Protein AF-0000000087662531 (afdb_homodimer)

Secondary structure (DSSP, 8-state):
--GGGSSS-------STTTTS--HHHHHHHHHHTSTTPPPPPHHHHHHHHHHHHHHHHHHHHHHHHHHTT--SHHHHHHHHHH-GGGGGGGGGS-----HHHHHHHHHHHH--/--GGGSSS-------STTSS---HHHHHHHHHHTSTTPPPPPHHHHHHHHHHHHHHHHHHHHHHHHHHTT--SHHHHHHHHHH-GGGGGGGGGS-----HHHHHHHHHHHH--

Sequence (226 aa):
MDPKERELHLDDHYGDDSGQTALPFSRVKTIIATVPDALPPSSEALFCVAKGAELFIEYLVKNVAKKYGERVDYDEVAEYVQENDELEYLHDFFPRRLTYEVALNYVKSKDEEMDPKERELHLDDHYGDDSGQTALPFSRVKTIIATVPDALPPSSEALFCVAKGAELFIEYLVKNVAKKYGERVDYDEVAEYVQENDELEYLHDFFPRRLTYEVALNYVKSKDEE

Foldseek 3Di:
DDPVVPPDCCVCVVPCCVVVCPDLQVVLQVVQVVPPPRDRDDPVVSVVVSVVVVVVVVVLQVVLCVVVPPDDD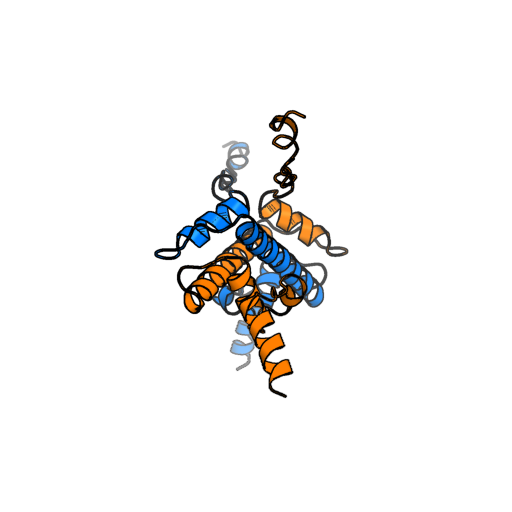LQSSLVVLCVDPVNVVCVVVRDHDCDPVNVVVVVVVVVVD/DDPVVVPPPVVCVVPCCVVVPPDLQVVLQVVQVVDPPRDRDDPVVSVVVSVVVVVVVVVLQVVLCVVPNPDDDLQSSLVVLCVDPVNVVCVVVRDHDCDPVNVVVVVVVVVVD

Solvent-accessible surface area (backbone atoms only — not comparable to full-atom values): 13011 Å² total; per-residue (Å²): 135,75,78,72,72,73,62,70,72,66,70,69,70,82,52,79,58,64,74,74,56,44,46,57,50,55,46,48,49,54,56,50,65,68,40,79,81,40,54,87,60,45,74,62,19,42,50,48,52,38,50,50,31,51,51,46,45,48,51,52,50,51,52,30,26,70,73,55,47,35,46,59,32,48,66,46,46,19,47,48,40,64,71,33,75,66,38,55,92,43,40,88,80,32,66,71,70,81,40,67,67,54,47,49,50,54,53,51,59,60,71,73,104,136,74,75,74,68,73,69,61,72,75,71,71,72,81,54,71,71,63,67,70,52,41,48,61,48,54,46,48,50,54,55,50,66,68,42,77,82,40,55,86,59,46,74,60,20,43,49,47,54,37,49,50,30,52,52,46,47,50,51,51,50,51,54,29,26,71,73,57,46,35,47,58,32,48,65,46,46,19,46,48,39,64,72,32,75,67,37,54,93,45,39,87,80,34,66,69,70,80,42,67,67,55,49,49,51,53,53,51,57,60,68,75,105

Organism: Ancylostoma caninum (NCBI:txid29170)

Nearest PDB structures (foldseek):
  3x1u-assembly1_C  TM=5.601E-01  e=1.588E-01  Mus musculus
  7nkx-assembly1_g  TM=5.745E-01  e=3.224E-01  Xenopus laevis
  7dbh-assembly1_C  TM=5.510E-01  e=4.873E-01  Mus musculus
  7ux9-assembly1_A  TM=5.380E-01  e=4.873E-01  Arabidopsis thaliana
  8evg-assembly1_C  TM=5.434E-01  e=1.682E+00  Homo sapiens

Radius of gyration: 23.07 Å; Cα contacts (8 Å, |Δi|>4): 198; chains: 2; bounding box: 48×90×73 Å

InterPro domains:
  IPR009072 Histone-fold [G3DSA:1.10.20.10] (4-96)
  IPR009072 Histone-fold [SSF47113] (36-96)

Structure (mmCIF, N/CA/C/O backbone):
data_AF-0000000087662531-model_v1
#
loop_
_entity.id
_entity.type
_entity.pdbx_description
1 polymer 'Uncharacterized protein'
#
loop_
_atom_site.group_PDB
_atom_site.id
_atom_site.type_symbol
_atom_site.label_atom_id
_atom_site.label_alt_id
_atom_site.label_comp_id
_atom_site.label_asym_id
_atom_site.label_entity_id
_atom_site.label_seq_id
_atom_site.pdbx_PDB_ins_code
_atom_site.Cartn_x
_atom_site.Cartn_y
_atom_site.Cartn_z
_atom_site.occupancy
_atom_site.B_iso_or_equiv
_atom_site.auth_seq_id
_atom_site.auth_comp_id
_atom_site.auth_asym_id
_atom_site.auth_atom_id
_atom_site.pdbx_PDB_model_num
ATOM 1 N N . MET A 1 1 ? 14.242 49.344 -6.051 1 26.86 1 MET A N 1
ATOM 2 C CA . MET A 1 1 ? 14.367 47.938 -6.387 1 26.86 1 MET A CA 1
ATOM 3 C C . MET A 1 1 ? 13.062 47.188 -6.094 1 26.86 1 MET A C 1
ATOM 5 O O . MET A 1 1 ? 12.602 47.156 -4.953 1 26.86 1 MET A O 1
ATOM 9 N N . ASP A 1 2 ? 12.016 47.031 -7.102 1 38.19 2 ASP A N 1
ATOM 10 C CA . ASP A 1 2 ? 10.57 46.844 -6.973 1 38.19 2 ASP A CA 1
ATOM 11 C C . ASP A 1 2 ? 10.25 45.438 -6.43 1 38.19 2 ASP A C 1
ATOM 13 O O . ASP A 1 2 ? 10.812 44.438 -6.879 1 38.19 2 ASP A O 1
ATOM 17 N N . PRO A 1 3 ? 9.742 45.344 -5.172 1 42.41 3 PRO A N 1
ATOM 18 C CA . PRO A 1 3 ? 9.469 44.125 -4.387 1 42.41 3 PRO A CA 1
ATOM 19 C C . PRO A 1 3 ? 8.672 43.094 -5.164 1 42.41 3 PRO A C 1
ATOM 21 O O . PRO A 1 3 ? 8.242 42.094 -4.594 1 42.41 3 PRO A O 1
ATOM 24 N N . LYS A 1 4 ? 8.055 43.469 -6.281 1 41.84 4 LYS A N 1
ATOM 25 C CA . LYS A 1 4 ? 7.219 42.625 -7.121 1 41.84 4 LYS A CA 1
ATOM 26 C C . LYS A 1 4 ? 7.988 41.375 -7.586 1 41.84 4 LYS A C 1
ATOM 28 O O . LYS A 1 4 ? 7.43 40.5 -8.25 1 41.84 4 LYS A O 1
ATOM 33 N N . GLU A 1 5 ? 9.281 41.406 -7.801 1 39.94 5 GLU A N 1
ATOM 34 C CA . GLU A 1 5 ? 10.102 40.344 -8.398 1 39.94 5 GLU A CA 1
ATOM 35 C C . GLU A 1 5 ? 10.109 39.094 -7.52 1 39.94 5 GLU A C 1
ATOM 37 O O . GLU A 1 5 ? 10.664 38.062 -7.902 1 39.94 5 GLU A O 1
ATOM 42 N N . ARG A 1 6 ? 10.008 39.312 -6.207 1 34.81 6 ARG A N 1
ATOM 43 C CA . ARG A 1 6 ? 10.172 38.156 -5.332 1 34.81 6 ARG A CA 1
ATOM 44 C C . ARG A 1 6 ? 9.047 37.156 -5.527 1 34.81 6 ARG A C 1
ATOM 46 O O . ARG A 1 6 ? 9 36.125 -4.844 1 34.81 6 ARG A O 1
ATOM 53 N N . GLU A 1 7 ? 7.918 37.719 -5.914 1 33.09 7 GLU A N 1
ATOM 54 C CA . GLU A 1 7 ? 6.727 36.875 -5.793 1 33.09 7 GLU A CA 1
ATOM 55 C C . GLU A 1 7 ? 6.887 35.562 -6.566 1 33.09 7 GLU A C 1
ATOM 57 O O . GLU A 1 7 ? 6.477 34.5 -6.094 1 33.09 7 GLU A O 1
ATOM 62 N N . LEU A 1 8 ? 6.887 35.719 -7.875 1 30.23 8 LEU A N 1
ATOM 63 C CA . LEU A 1 8 ? 6.258 34.781 -8.797 1 30.23 8 LEU A CA 1
ATOM 64 C C . LEU A 1 8 ? 7.059 33.5 -8.883 1 30.23 8 LEU A C 1
ATOM 66 O O . LEU A 1 8 ? 6.637 32.531 -9.547 1 30.23 8 LEU A O 1
ATOM 70 N N . HIS A 1 9 ? 8.445 33.531 -8.82 1 33.28 9 HIS A N 1
ATOM 71 C CA . HIS A 1 9 ? 9.07 32.312 -9.281 1 33.28 9 HIS A CA 1
ATOM 72 C C . HIS A 1 9 ? 8.828 31.172 -8.297 1 33.28 9 HIS A C 1
ATOM 74 O O . HIS A 1 9 ? 9.758 30.719 -7.625 1 33.28 9 HIS A O 1
ATOM 80 N N . LEU A 1 10 ? 8.031 31.422 -7.301 1 29.64 10 LEU A N 1
ATOM 81 C CA . LEU A 1 10 ? 7.742 30.172 -6.621 1 29.64 10 LEU A CA 1
ATOM 82 C C . LEU A 1 10 ? 7.5 29.047 -7.633 1 29.64 10 LEU A C 1
ATOM 84 O O . LEU A 1 10 ? 6.414 28.953 -8.211 1 29.64 10 LEU A O 1
ATOM 88 N N . ASP A 1 11 ? 8.281 29 -8.773 1 31.48 11 ASP A N 1
ATOM 89 C CA . ASP A 1 11 ? 8.414 27.828 -9.641 1 31.48 11 ASP A CA 1
ATOM 90 C C . ASP A 1 11 ? 8.297 26.531 -8.852 1 31.48 11 ASP A C 1
ATOM 92 O O . ASP A 1 11 ? 9.172 26.219 -8.039 1 31.48 11 ASP A O 1
ATOM 96 N N . ASP A 1 12 ? 7.09 26.234 -8.242 1 31.89 12 ASP A N 1
ATOM 97 C CA . ASP A 1 12 ? 6.41 25 -7.832 1 31.89 12 ASP A CA 1
ATOM 98 C C . ASP A 1 12 ? 6.914 23.797 -8.633 1 31.89 12 ASP A C 1
ATOM 100 O O . ASP A 1 12 ? 6.516 23.609 -9.781 1 31.89 12 ASP A O 1
ATOM 104 N N . HIS A 1 13 ? 8.148 23.562 -8.797 1 31.89 13 HIS A N 1
ATOM 105 C CA . HIS A 1 13 ? 8.883 22.344 -9.109 1 31.89 13 HIS A CA 1
ATOM 106 C C . HIS A 1 13 ? 8.18 21.109 -8.539 1 31.89 13 HIS A C 1
ATOM 108 O O . HIS A 1 13 ? 8.797 20.047 -8.398 1 31.89 13 HIS A O 1
ATOM 114 N N . TYR A 1 14 ? 7.074 21.219 -7.762 1 33.78 14 TYR A N 1
ATOM 115 C CA . TYR A 1 14 ? 6.234 20.031 -7.816 1 33.78 14 TYR A CA 1
ATOM 116 C C . TYR A 1 14 ? 6.031 19.562 -9.258 1 33.78 14 TYR A C 1
ATOM 118 O O . TYR A 1 14 ? 5.031 19.906 -9.891 1 33.78 14 TYR A O 1
ATOM 126 N N . GLY A 1 15 ? 6.941 19.984 -10.242 1 32.25 15 GLY A N 1
ATOM 127 C CA . GLY A 1 15 ? 7.023 19.562 -11.625 1 32.25 15 GLY A CA 1
ATOM 128 C C . GLY A 1 15 ? 6.211 18.328 -11.922 1 32.25 15 GLY A C 1
ATOM 129 O O . GLY A 1 15 ? 5.746 17.641 -11 1 32.25 15 GLY A O 1
ATOM 130 N N . ASP A 1 16 ? 5.906 18.016 -13.289 1 33.72 16 ASP A N 1
ATOM 131 C CA . ASP A 1 16 ? 5.168 17.031 -14.086 1 33.72 16 ASP A CA 1
ATOM 132 C C . ASP A 1 16 ? 5.492 15.609 -13.648 1 33.72 16 ASP A C 1
ATOM 134 O O . ASP A 1 16 ? 6.305 14.93 -14.281 1 33.72 16 ASP A O 1
ATOM 138 N N . ASP A 1 17 ? 6.066 15.359 -12.57 1 33.97 17 ASP A N 1
ATOM 139 C CA . ASP A 1 17 ? 6.078 13.992 -12.062 1 33.97 17 ASP A CA 1
ATOM 140 C C . ASP A 1 17 ? 4.746 13.297 -12.32 1 33.97 17 ASP A C 1
ATOM 142 O O . ASP A 1 17 ? 4.402 12.32 -11.648 1 33.97 17 ASP A O 1
ATOM 146 N N . SER A 1 18 ? 3.859 13.805 -12.797 1 36.78 18 SER A N 1
ATOM 147 C CA . SER A 1 18 ? 2.693 13.352 -13.539 1 36.78 18 SER A CA 1
ATOM 148 C C . SER A 1 18 ? 3.041 12.164 -14.438 1 36.78 18 SER A C 1
ATOM 150 O O . SER A 1 18 ? 2.17 11.359 -14.781 1 36.78 18 SER A O 1
ATOM 152 N N . GLY A 1 19 ? 4.02 12.188 -15.289 1 39.19 19 GLY A N 1
ATOM 153 C CA . GLY A 1 19 ? 4.457 11.07 -16.094 1 39.19 19 GLY A CA 1
ATOM 154 C C . GLY A 1 19 ? 4.77 9.828 -15.289 1 39.19 19 GLY A C 1
ATOM 155 O O . GLY A 1 19 ? 4.938 8.734 -15.844 1 39.19 19 GLY A O 1
ATOM 156 N N . GLN A 1 20 ? 5.574 9.938 -14.211 1 40.47 20 GLN A N 1
ATOM 157 C CA . GLN A 1 20 ? 5.996 8.844 -13.344 1 40.47 20 GLN A CA 1
ATOM 158 C C . GLN A 1 20 ? 4.793 8.086 -12.797 1 40.47 20 GLN A C 1
ATOM 160 O O . GLN A 1 20 ? 4.926 6.938 -12.359 1 40.47 20 GLN A O 1
ATOM 165 N N . THR A 1 21 ? 3.855 8.961 -12.203 1 45.44 21 THR A N 1
ATOM 166 C CA . THR A 1 21 ? 2.84 8.188 -11.492 1 45.44 21 THR A CA 1
ATOM 167 C C . THR A 1 21 ? 1.896 7.504 -12.469 1 45.44 21 THR A C 1
ATOM 169 O O . THR A 1 21 ? 0.817 8.023 -12.773 1 45.44 21 THR A O 1
ATOM 172 N N . ALA A 1 22 ? 2.346 7.098 -13.547 1 49.06 22 ALA A N 1
ATOM 173 C CA . ALA A 1 22 ? 1.463 6.301 -14.398 1 49.06 22 ALA A CA 1
ATOM 174 C C . ALA A 1 22 ? 0.523 5.441 -13.555 1 49.06 22 ALA A C 1
ATOM 176 O O . ALA A 1 22 ? 0.794 5.18 -12.383 1 49.06 22 ALA A O 1
ATOM 177 N N . LEU A 1 23 ? -0.658 5.109 -14.016 1 58.25 23 LEU A N 1
ATOM 178 C CA . LEU A 1 23 ? -1.77 4.477 -13.32 1 58.25 23 LEU A CA 1
ATOM 179 C C . LEU A 1 23 ? -1.284 3.299 -12.477 1 58.25 23 LEU A C 1
ATOM 181 O O . LEU A 1 23 ? -0.219 2.738 -12.742 1 58.25 23 LEU A O 1
ATOM 185 N N . PRO A 1 24 ? -2.057 2.98 -11.32 1 70.75 24 PRO A N 1
ATOM 186 C CA . PRO A 1 24 ? -1.689 1.836 -10.484 1 70.75 24 PRO A CA 1
ATOM 187 C C . PRO A 1 24 ? -1.379 0.583 -11.297 1 70.75 24 PRO A C 1
ATOM 189 O O . PRO A 1 24 ? -0.443 -0.152 -10.977 1 70.75 24 PRO A O 1
ATOM 192 N N . PHE A 1 25 ? -1.931 0.605 -12.508 1 82.12 25 PHE A N 1
ATOM 193 C CA . PHE A 1 25 ? -1.682 -0.638 -13.227 1 82.12 25 PHE A CA 1
ATOM 194 C C . PHE A 1 25 ? -0.323 -0.603 -13.914 1 82.12 25 PHE A C 1
ATOM 196 O O . PHE A 1 25 ? 0.432 -1.575 -13.859 1 82.12 25 PHE A O 1
ATOM 203 N N . SER A 1 26 ? -0.155 0.543 -14.492 1 83.88 26 SER A N 1
ATOM 204 C CA . SER A 1 26 ? 1.136 0.674 -15.164 1 83.88 26 SER A CA 1
ATOM 205 C C . SER A 1 26 ? 2.287 0.573 -14.164 1 83.88 26 SER A C 1
ATOM 207 O O . SER A 1 26 ? 3.307 -0.056 -14.453 1 83.88 26 SER A O 1
ATOM 209 N N . ARG A 1 27 ? 2.109 1.184 -13.016 1 85.62 27 ARG A N 1
ATOM 210 C CA . ARG A 1 27 ? 3.125 1.12 -11.977 1 85.62 27 ARG A CA 1
ATOM 211 C C . ARG A 1 27 ? 3.285 -0.304 -11.453 1 85.62 27 ARG A C 1
ATOM 213 O O . ARG A 1 27 ? 4.406 -0.771 -11.242 1 85.62 27 ARG A O 1
ATOM 220 N N . VAL A 1 28 ? 2.168 -0.929 -11.25 1 93.19 28 VAL A N 1
ATOM 221 C CA . VAL A 1 28 ? 2.201 -2.314 -10.789 1 93.19 28 VAL A CA 1
ATOM 222 C C . VAL A 1 28 ? 2.959 -3.174 -11.805 1 93.19 28 VAL A C 1
ATOM 224 O O . VAL A 1 28 ? 3.834 -3.957 -11.43 1 93.19 28 VAL A O 1
ATOM 227 N N . LYS A 1 29 ? 2.572 -2.943 -13.023 1 93.75 29 LYS A N 1
ATOM 228 C CA . LYS A 1 29 ? 3.223 -3.688 -14.094 1 93.75 29 LYS A CA 1
ATOM 229 C C . LYS A 1 29 ? 4.727 -3.434 -14.109 1 93.75 29 LYS A C 1
ATOM 231 O O . LYS A 1 29 ? 5.52 -4.371 -14.234 1 93.75 29 LYS A O 1
ATOM 236 N N . THR A 1 30 ? 5.125 -2.197 -14 1 93.69 30 THR A N 1
ATOM 237 C CA . THR A 1 30 ? 6.531 -1.803 -13.977 1 93.69 30 THR A CA 1
ATOM 238 C C . THR A 1 30 ? 7.258 -2.475 -12.812 1 93.69 30 THR A C 1
ATOM 240 O O . THR A 1 30 ? 8.367 -2.979 -12.984 1 93.69 30 THR A O 1
ATOM 243 N N . ILE A 1 31 ? 6.664 -2.514 -11.711 1 94.94 31 ILE A N 1
ATOM 244 C CA . ILE A 1 31 ? 7.281 -3.082 -10.516 1 94.94 31 ILE A CA 1
ATOM 245 C C . ILE A 1 31 ? 7.414 -4.594 -10.672 1 94.94 31 ILE A C 1
ATOM 247 O O . ILE A 1 31 ? 8.453 -5.168 -10.352 1 94.94 31 ILE A O 1
ATOM 251 N N . ILE A 1 32 ? 6.414 -5.246 -11.242 1 96.62 32 ILE A N 1
ATOM 252 C CA . ILE A 1 32 ? 6.465 -6.691 -11.453 1 96.62 32 ILE A CA 1
ATOM 253 C C . ILE A 1 32 ? 7.566 -7.031 -12.453 1 96.62 32 ILE A C 1
ATOM 255 O O . ILE A 1 32 ? 8.266 -8.031 -12.297 1 96.62 32 ILE A O 1
ATOM 259 N N . ALA A 1 33 ? 7.75 -6.156 -13.414 1 95.12 33 ALA A N 1
ATOM 260 C CA . ALA A 1 33 ? 8.727 -6.375 -14.484 1 95.12 33 ALA A CA 1
ATOM 261 C C . ALA A 1 33 ? 10.148 -6.336 -13.938 1 95.12 33 ALA A C 1
ATOM 263 O O . ALA A 1 33 ? 11.086 -6.77 -14.609 1 95.12 33 ALA A O 1
ATOM 264 N N . THR A 1 34 ? 10.312 -5.816 -12.766 1 95.38 34 THR A N 1
ATOM 265 C CA . THR A 1 34 ? 11.641 -5.754 -12.172 1 95.38 34 THR A CA 1
ATOM 266 C C . THR A 1 34 ? 12.039 -7.109 -11.594 1 95.38 34 THR A C 1
ATOM 268 O O . THR A 1 34 ? 13.211 -7.332 -11.266 1 95.3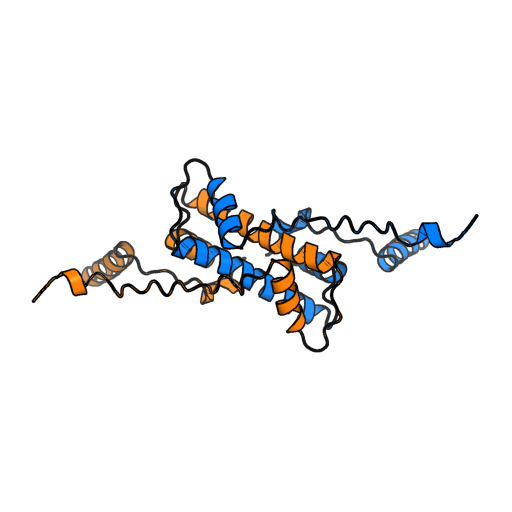8 34 THR A O 1
ATOM 271 N N . VAL A 1 35 ? 11.078 -8.062 -11.469 1 96.12 35 VAL A N 1
ATOM 272 C CA . VAL A 1 35 ? 11.359 -9.414 -11 1 96.12 35 VAL A CA 1
ATOM 273 C C . VAL A 1 35 ? 12.102 -10.195 -12.086 1 96.12 35 VAL A C 1
ATOM 275 O O . VAL A 1 35 ? 11.641 -10.273 -13.227 1 96.12 35 VAL A O 1
ATOM 278 N N . PRO A 1 36 ? 13.266 -10.695 -11.734 1 95 36 PRO A N 1
ATOM 279 C CA . PRO A 1 36 ? 13.984 -11.484 -12.734 1 95 36 PRO A CA 1
ATOM 280 C C . PRO A 1 36 ? 13.164 -12.648 -13.273 1 95 36 PRO A C 1
ATOM 282 O O . PRO A 1 36 ? 12.602 -13.422 -12.492 1 95 36 PRO A O 1
ATOM 285 N N . ASP A 1 37 ? 13.062 -12.773 -14.617 1 95.44 37 ASP A N 1
ATOM 286 C CA . ASP A 1 37 ? 12.43 -13.867 -15.344 1 95.44 37 ASP A CA 1
ATOM 287 C C . ASP A 1 37 ? 10.938 -13.938 -15.039 1 95.44 37 ASP A C 1
ATOM 289 O O . ASP A 1 37 ? 10.312 -14.984 -15.211 1 95.44 37 ASP A O 1
ATOM 293 N N . ALA A 1 38 ? 10.375 -12.867 -14.477 1 96.44 38 ALA A N 1
ATOM 294 C CA . ALA A 1 38 ? 8.953 -12.867 -14.141 1 96.44 38 ALA A CA 1
ATOM 295 C C . ALA A 1 38 ? 8.102 -13.172 -15.367 1 96.44 38 ALA A C 1
ATOM 297 O O . ALA A 1 38 ? 8.383 -12.68 -16.469 1 96.44 38 ALA A O 1
ATOM 298 N N . LEU A 1 39 ? 7.09 -13.977 -15.211 1 96.88 39 LEU A N 1
ATOM 299 C CA . LEU A 1 39 ? 6.07 -14.188 -16.234 1 96.88 39 LEU A CA 1
ATOM 300 C C . LEU A 1 39 ? 5.145 -12.977 -16.328 1 96.88 39 LEU A C 1
ATOM 302 O O . LEU A 1 39 ? 4.953 -12.258 -15.352 1 96.88 39 LEU A O 1
ATOM 306 N N . PRO A 1 40 ? 4.582 -12.703 -17.531 1 95.62 40 PRO A N 1
ATOM 307 C CA . PRO A 1 40 ? 3.596 -11.625 -17.625 1 95.62 40 PRO A CA 1
ATOM 308 C C . PRO A 1 40 ? 2.412 -11.82 -16.688 1 95.62 40 PRO A C 1
ATOM 310 O O . PRO A 1 40 ? 1.818 -12.898 -16.641 1 95.62 40 PRO A O 1
ATOM 313 N N . PRO A 1 41 ? 2.227 -10.742 -15.938 1 96.06 41 PRO A N 1
ATOM 314 C CA . PRO A 1 41 ? 1.097 -10.891 -15.016 1 96.06 41 PRO A CA 1
ATOM 315 C C . PRO A 1 41 ? -0.253 -10.859 -15.734 1 96.06 41 PRO A C 1
ATOM 317 O O . PRO A 1 41 ? -0.405 -10.172 -16.75 1 96.06 41 PRO A O 1
ATOM 320 N N . SER A 1 42 ? -1.216 -11.594 -15.211 1 95.5 42 SER A N 1
ATOM 321 C CA . SER A 1 42 ? -2.594 -11.508 -15.68 1 95.5 42 SER A CA 1
ATOM 322 C C . SER A 1 42 ? -3.227 -10.18 -15.305 1 95.5 42 SER A C 1
ATOM 324 O O . SER A 1 42 ? -2.725 -9.469 -14.43 1 95.5 42 SER A O 1
ATOM 326 N N . SER A 1 43 ? -4.336 -9.859 -16.031 1 94.25 43 SER A N 1
ATOM 327 C CA . SER A 1 43 ? -5.098 -8.672 -15.656 1 94.25 43 SER A CA 1
ATOM 328 C C . SER A 1 43 ? -5.633 -8.773 -14.234 1 94.25 43 SER A C 1
ATOM 330 O O . SER A 1 43 ? -5.754 -7.77 -13.531 1 94.25 43 SER A O 1
ATOM 332 N N . GLU A 1 44 ? -5.867 -9.953 -13.797 1 94.5 44 GLU A N 1
ATOM 333 C CA . GLU A 1 44 ? -6.367 -10.188 -12.445 1 94.5 44 GLU A CA 1
ATOM 334 C C . GLU A 1 44 ? -5.293 -9.891 -11.406 1 94.5 44 GLU A C 1
ATOM 336 O O . GLU A 1 44 ? -5.586 -9.312 -10.359 1 94.5 44 GLU A O 1
ATOM 341 N N . ALA A 1 45 ? -4.129 -10.266 -11.773 1 95.06 45 ALA A N 1
ATOM 342 C CA . ALA A 1 45 ? -3.008 -10.008 -10.875 1 95.06 45 ALA A CA 1
ATOM 343 C C . ALA A 1 45 ? -2.752 -8.508 -10.742 1 95.06 45 ALA A C 1
ATOM 345 O O . ALA A 1 45 ? -2.576 -7.996 -9.633 1 95.06 45 ALA A O 1
ATOM 346 N N . LEU A 1 46 ? -2.854 -7.848 -11.859 1 94.62 46 LEU A N 1
ATOM 347 C CA . LEU A 1 46 ? -2.65 -6.402 -11.859 1 94.62 46 LEU A CA 1
ATOM 348 C C . LEU A 1 46 ? -3.715 -5.703 -11.023 1 94.62 46 LEU A C 1
ATOM 350 O O . LEU A 1 46 ? -3.398 -4.84 -10.203 1 94.62 46 LEU A O 1
ATOM 354 N N . PHE A 1 47 ? -4.879 -6.168 -11.203 1 92.75 47 PHE A N 1
ATOM 355 C CA . PHE A 1 47 ? -5.996 -5.617 -10.445 1 92.75 47 PHE A CA 1
ATOM 356 C C . PHE A 1 47 ? -5.824 -5.887 -8.953 1 92.75 47 PHE A C 1
ATOM 358 O O . PHE A 1 47 ? -6.027 -4.996 -8.125 1 92.75 47 PHE A O 1
ATOM 365 N N . CYS A 1 48 ? -5.422 -7.016 -8.68 1 94.25 48 CYS A N 1
ATOM 366 C CA . CYS A 1 48 ? -5.273 -7.457 -7.297 1 94.25 48 CYS A CA 1
ATOM 367 C C . CYS A 1 48 ? -4.219 -6.629 -6.57 1 94.25 48 CYS A C 1
ATOM 369 O O . CYS A 1 48 ? -4.469 -6.121 -5.477 1 94.25 48 CYS A O 1
ATOM 371 N N . VAL A 1 49 ? -3.117 -6.5 -7.137 1 96.31 49 VAL A N 1
ATOM 372 C CA . VAL A 1 49 ? -2.021 -5.762 -6.527 1 96.31 49 VAL A CA 1
ATOM 373 C C . VAL A 1 49 ? -2.396 -4.285 -6.406 1 96.31 49 VAL A C 1
ATOM 375 O O . VAL A 1 49 ? -2.139 -3.652 -5.379 1 96.31 49 VAL A O 1
ATOM 378 N N . ALA A 1 50 ? -3.055 -3.725 -7.41 1 93.31 50 ALA A N 1
ATOM 379 C CA . ALA A 1 50 ? -3.516 -2.338 -7.375 1 93.31 50 ALA A CA 1
ATOM 380 C C . ALA A 1 50 ? -4.531 -2.125 -6.258 1 93.31 50 ALA A C 1
ATOM 382 O O . ALA A 1 50 ? -4.449 -1.145 -5.516 1 93.31 50 ALA A O 1
ATOM 383 N N . LYS A 1 51 ? -5.441 -3.066 -6.16 1 93.38 51 LYS A N 1
ATOM 384 C CA . LYS A 1 51 ? -6.438 -3 -5.094 1 93.38 51 LYS A CA 1
ATOM 385 C C . LYS A 1 51 ? -5.777 -3.127 -3.723 1 93.38 51 LYS A C 1
ATOM 387 O O . LYS A 1 51 ? -6.18 -2.451 -2.771 1 93.38 51 LYS A O 1
ATOM 392 N N . GLY A 1 52 ? -4.781 -3.996 -3.592 1 95.75 52 GLY A N 1
ATOM 393 C CA . GLY A 1 52 ? -4.027 -4.102 -2.355 1 95.75 52 GLY A CA 1
ATOM 394 C C . GLY A 1 52 ? -3.395 -2.791 -1.926 1 95.75 52 GLY A C 1
ATOM 395 O O . GLY A 1 52 ? -3.428 -2.438 -0.746 1 95.75 52 GLY A O 1
ATOM 396 N N . ALA A 1 53 ? -2.881 -2.045 -2.936 1 95.06 53 ALA A N 1
ATOM 397 C CA . ALA A 1 53 ? -2.279 -0.745 -2.652 1 95.06 53 ALA A CA 1
ATOM 398 C C . ALA A 1 53 ? -3.332 0.255 -2.178 1 95.06 53 ALA A C 1
ATOM 400 O O . ALA A 1 53 ? -3.08 1.044 -1.265 1 95.06 53 ALA A O 1
ATOM 401 N N . GLU A 1 54 ? -4.508 0.191 -2.756 1 93.38 54 GLU A N 1
ATOM 402 C CA . GLU A 1 54 ? -5.605 1.06 -2.334 1 93.38 54 GLU A CA 1
ATOM 403 C C . GLU A 1 54 ? -6.027 0.755 -0.9 1 93.38 54 GLU A C 1
ATOM 405 O O . GLU A 1 54 ? -6.211 1.67 -0.093 1 93.38 54 GLU A O 1
ATOM 410 N N . LEU A 1 55 ? -6.145 -0.483 -0.618 1 95.75 55 LEU A N 1
ATOM 411 C CA . LEU A 1 55 ? -6.539 -0.904 0.722 1 95.75 55 LEU A CA 1
ATOM 412 C C . LEU A 1 55 ? -5.457 -0.561 1.739 1 95.75 55 LEU A C 1
ATOM 414 O O . LEU A 1 55 ? -5.758 -0.246 2.893 1 95.75 55 LEU A O 1
ATOM 418 N N . PHE A 1 56 ? -4.223 -0.588 1.274 1 96.62 56 PHE A N 1
ATOM 419 C CA . PHE A 1 56 ? -3.123 -0.154 2.127 1 96.62 56 PHE A CA 1
ATOM 420 C C . PHE A 1 56 ? -3.277 1.314 2.506 1 96.62 56 PHE A C 1
ATOM 422 O O . PHE A 1 56 ? -3.139 1.678 3.676 1 96.62 56 PHE A O 1
ATOM 429 N N . ILE A 1 57 ? -3.592 2.162 1.54 1 96.94 57 ILE A N 1
ATOM 430 C CA . ILE A 1 57 ? -3.779 3.582 1.813 1 96.94 57 ILE A CA 1
ATOM 431 C C . ILE A 1 57 ? -4.926 3.768 2.805 1 96.94 57 ILE A C 1
ATOM 433 O O . ILE A 1 57 ? -4.797 4.516 3.777 1 96.94 57 ILE A O 1
ATOM 437 N N . GLU A 1 58 ? -6.027 3.092 2.607 1 96.88 58 GLU A N 1
ATOM 438 C CA . GLU A 1 58 ? -7.18 3.193 3.496 1 96.88 58 GLU A CA 1
ATOM 439 C C . GLU A 1 58 ? -6.82 2.764 4.914 1 96.88 58 GLU A C 1
ATOM 441 O O . GLU A 1 58 ? -7.164 3.447 5.883 1 96.88 58 GLU A O 1
ATOM 446 N N . TYR A 1 59 ? -6.16 1.658 4.961 1 97.44 59 TYR A N 1
ATOM 447 C CA . TYR A 1 59 ? -5.707 1.123 6.242 1 97.44 59 TYR A CA 1
ATOM 448 C C . TYR A 1 59 ? -4.832 2.131 6.977 1 97.44 59 TYR A C 1
ATOM 450 O O . TYR A 1 59 ? -5.062 2.424 8.148 1 97.44 59 TYR A O 1
ATOM 458 N N . LEU A 1 60 ? 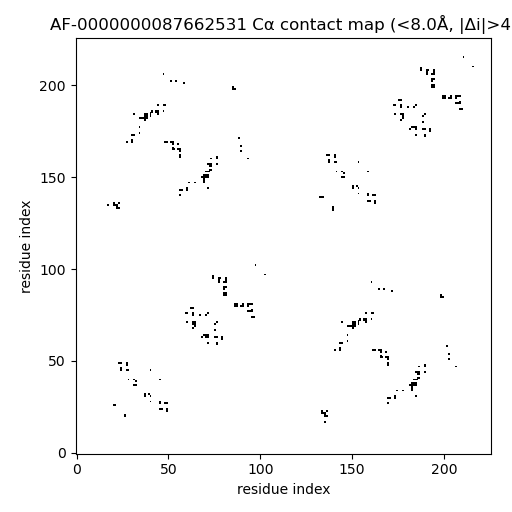-3.857 2.689 6.293 1 97.88 60 LEU A N 1
ATOM 459 C CA . LEU A 1 60 ? -2.908 3.623 6.891 1 97.88 60 LEU A CA 1
ATOM 460 C C . LEU A 1 60 ? -3.615 4.891 7.359 1 97.88 60 LEU A C 1
ATOM 462 O O . LEU A 1 60 ? -3.479 5.289 8.516 1 97.88 60 LEU A O 1
ATOM 466 N N . VAL A 1 61 ? -4.43 5.434 6.488 1 97.88 61 VAL A N 1
ATOM 467 C CA . VAL A 1 61 ? -5.109 6.695 6.762 1 97.88 61 VAL A CA 1
ATOM 468 C C . VAL A 1 61 ? -6.094 6.508 7.918 1 97.88 61 VAL A C 1
ATOM 470 O O . VAL A 1 61 ? -6.137 7.324 8.844 1 97.88 61 VAL A O 1
ATOM 473 N N . LYS A 1 62 ? -6.816 5.422 7.922 1 97.69 62 LYS A N 1
ATOM 474 C CA . LYS A 1 62 ? -7.801 5.141 8.961 1 97.69 62 LYS A CA 1
ATOM 475 C C . LYS A 1 62 ? -7.129 4.98 10.328 1 97.69 62 LYS A C 1
ATOM 477 O O . LYS A 1 62 ? -7.617 5.508 11.328 1 97.69 62 LYS A O 1
ATOM 482 N N . ASN A 1 63 ? -6.043 4.301 10.344 1 98.06 63 ASN A N 1
ATOM 483 C CA . ASN A 1 63 ? -5.398 4.031 11.625 1 98.06 63 ASN A CA 1
ATOM 484 C C . ASN A 1 63 ? -4.645 5.254 12.141 1 98.06 63 ASN A C 1
ATOM 486 O O . ASN A 1 63 ? -4.578 5.48 13.352 1 98.06 63 ASN A O 1
ATOM 490 N N . VAL A 1 64 ? -4.094 6.059 11.227 1 97.88 64 VAL A N 1
ATOM 491 C CA . VAL A 1 64 ? -3.504 7.332 11.625 1 97.88 64 VAL A CA 1
ATOM 492 C C . VAL A 1 64 ? -4.582 8.234 12.219 1 97.88 64 VAL A C 1
ATOM 494 O O . VAL A 1 64 ? -4.391 8.82 13.289 1 97.88 64 VAL A O 1
ATOM 497 N N . ALA A 1 65 ? -5.715 8.297 11.586 1 97.94 65 ALA A N 1
ATOM 498 C CA . ALA A 1 65 ? -6.816 9.141 12.047 1 97.94 65 ALA A CA 1
ATOM 499 C C . ALA A 1 65 ? -7.367 8.641 13.375 1 97.94 65 ALA A C 1
ATOM 501 O O . ALA A 1 65 ? -7.754 9.445 14.234 1 97.94 65 ALA A O 1
ATOM 502 N N . LYS A 1 66 ? -7.449 7.336 13.523 1 97.69 66 LYS A N 1
ATOM 503 C CA . LYS A 1 66 ? -7.906 6.742 14.781 1 97.69 66 LYS A CA 1
ATOM 504 C C . LYS A 1 66 ? -7.008 7.16 15.945 1 97.69 66 LYS A C 1
ATOM 506 O O . LYS A 1 66 ? -7.496 7.43 17.047 1 97.69 66 LYS A O 1
ATOM 511 N N . LYS A 1 67 ? -5.773 7.234 15.648 1 97.19 67 LYS A N 1
ATOM 512 C CA . LYS A 1 67 ? -4.805 7.492 16.703 1 97.19 67 LYS A CA 1
ATOM 513 C C . LYS A 1 67 ? -4.625 8.992 16.938 1 97.19 67 LYS A C 1
ATOM 515 O O . LYS A 1 67 ? -4.477 9.438 18.078 1 97.19 67 LYS A O 1
ATOM 520 N N . TYR A 1 68 ? -4.672 9.836 15.828 1 95.94 68 TYR A N 1
ATOM 521 C CA . TYR A 1 68 ? -4.27 11.234 15.938 1 95.94 68 TYR A CA 1
ATOM 522 C C . TYR A 1 68 ? -5.441 12.164 15.641 1 95.94 68 TYR A C 1
ATOM 524 O O . TYR A 1 68 ? -5.297 13.383 15.68 1 95.94 68 TYR A O 1
ATOM 532 N N . GLY A 1 69 ? -6.578 11.539 15.406 1 96 69 GLY A N 1
ATOM 533 C CA . GLY A 1 69 ? -7.766 12.336 15.148 1 96 69 GLY A CA 1
ATOM 534 C C . GLY A 1 69 ? -7.77 12.977 13.773 1 96 69 GLY A C 1
ATOM 535 O O . GLY A 1 69 ? -7.578 12.289 12.766 1 96 69 GLY A O 1
ATOM 536 N N . GLU A 1 70 ? -7.906 14.289 13.727 1 95.69 70 GLU A N 1
ATOM 537 C CA . GLU A 1 70 ? -8.164 15 12.477 1 95.69 70 GLU A CA 1
ATOM 538 C C . GLU A 1 70 ? -6.867 15.234 11.703 1 95.69 70 GLU A C 1
ATOM 540 O O . GLU A 1 70 ? -6.898 15.617 10.531 1 95.69 70 GLU A O 1
ATOM 545 N N . ARG A 1 71 ? -5.77 14.953 12.312 1 95.19 71 ARG A N 1
ATOM 546 C CA . ARG A 1 71 ? -4.488 15.258 11.688 1 95.19 71 ARG A CA 1
ATOM 547 C C . ARG A 1 71 ? -3.908 14.023 11 1 95.19 71 ARG A C 1
ATOM 549 O O . ARG A 1 71 ? -3.426 13.109 11.672 1 95.19 71 ARG A O 1
ATOM 556 N N . VAL A 1 72 ? -3.988 14.062 9.719 1 96.44 72 VAL A N 1
ATOM 557 C CA . VAL A 1 72 ? -3.32 13.055 8.906 1 96.44 72 VAL A CA 1
ATOM 558 C C . VAL A 1 72 ? -2.227 13.711 8.062 1 96.44 72 VAL A C 1
ATOM 560 O O . VAL A 1 72 ? -2.375 13.859 6.848 1 96.44 72 VAL A O 1
ATOM 563 N N . ASP A 1 73 ? -1.221 14.234 8.719 1 96.44 73 ASP A N 1
ATOM 564 C CA . ASP A 1 73 ? -0.085 14.883 8.078 1 96.44 73 ASP A CA 1
ATOM 565 C C . ASP A 1 73 ? 1.169 14.016 8.164 1 96.44 73 ASP A C 1
ATOM 567 O O . ASP A 1 73 ? 1.125 12.906 8.695 1 96.44 73 ASP A O 1
ATOM 571 N N . TYR A 1 74 ? 2.236 14.508 7.648 1 96.38 74 TYR A N 1
ATOM 572 C CA . TYR A 1 74 ? 3.459 13.719 7.582 1 96.38 74 TYR A CA 1
ATOM 573 C C . TYR A 1 74 ? 3.854 13.211 8.969 1 96.38 74 TYR A C 1
ATOM 575 O O . TYR A 1 74 ? 4.152 12.023 9.141 1 96.38 74 TYR A O 1
ATOM 583 N N . ASP A 1 75 ? 3.844 14.086 9.969 1 96.38 75 ASP A N 1
ATOM 584 C CA . ASP A 1 75 ? 4.328 13.719 11.297 1 96.38 75 ASP A CA 1
ATOM 585 C C . ASP A 1 75 ? 3.5 12.586 11.891 1 96.38 75 ASP A C 1
ATOM 587 O O . ASP A 1 75 ? 4.051 11.641 12.469 1 96.38 75 ASP A O 1
ATOM 591 N N . GLU A 1 76 ? 2.205 12.688 11.797 1 97.31 76 GLU A N 1
ATOM 592 C CA . GLU A 1 76 ? 1.312 11.648 12.312 1 97.31 76 GLU A CA 1
ATOM 593 C C . GLU A 1 76 ? 1.488 10.336 11.555 1 97.31 76 GLU A C 1
ATOM 595 O O . GLU A 1 76 ? 1.524 9.266 12.156 1 97.31 76 GLU A O 1
ATOM 600 N N . VAL A 1 77 ? 1.687 10.414 10.195 1 97.75 77 VAL A N 1
ATOM 601 C CA . VAL A 1 77 ? 1.868 9.219 9.375 1 97.75 77 VAL A CA 1
ATOM 602 C C . VAL A 1 77 ? 3.195 8.555 9.727 1 97.75 77 VAL A C 1
ATOM 604 O O . VAL A 1 77 ? 3.24 7.344 9.977 1 97.75 77 VAL A O 1
ATOM 607 N N . ALA A 1 78 ? 4.258 9.359 9.789 1 97.62 78 ALA A N 1
ATOM 608 C CA . ALA A 1 78 ? 5.582 8.828 10.109 1 97.62 78 ALA A CA 1
ATOM 609 C C . ALA A 1 78 ? 5.602 8.195 11.492 1 97.62 78 ALA A C 1
ATOM 611 O O . ALA A 1 78 ? 6.16 7.109 11.672 1 97.62 78 ALA A O 1
ATOM 612 N N . GLU A 1 79 ? 4.973 8.883 12.414 1 96.94 79 GLU A N 1
ATOM 613 C CA . GLU A 1 79 ? 4.926 8.352 13.773 1 96.94 79 GLU A CA 1
ATOM 614 C C . GLU A 1 79 ? 4.184 7.023 13.82 1 96.94 79 GLU A C 1
ATOM 616 O O . GLU A 1 79 ? 4.668 6.059 14.414 1 96.94 79 GLU A O 1
ATOM 621 N N . TYR A 1 80 ? 3.037 6.953 13.18 1 97.56 80 TYR A N 1
ATOM 622 C CA . TYR A 1 80 ? 2.26 5.719 13.148 1 97.56 80 TYR A CA 1
ATOM 623 C C . TYR A 1 80 ? 3.066 4.586 12.523 1 97.56 80 TYR A C 1
ATOM 625 O O . TYR A 1 80 ? 3.094 3.473 13.055 1 97.56 80 TYR A O 1
ATOM 633 N N . VAL A 1 81 ? 3.73 4.871 11.406 1 97.88 81 VAL A N 1
ATOM 634 C CA . VAL A 1 81 ? 4.523 3.869 10.695 1 97.88 81 VAL A CA 1
ATOM 635 C C . VAL A 1 81 ? 5.637 3.352 11.609 1 97.88 81 VAL A C 1
ATOM 637 O O . VAL A 1 81 ? 5.824 2.141 11.742 1 97.88 81 VAL A O 1
ATOM 640 N N . GLN A 1 82 ? 6.305 4.246 12.305 1 97 82 GLN A N 1
ATOM 641 C CA . GLN A 1 82 ? 7.445 3.881 13.133 1 97 82 GLN A CA 1
ATOM 642 C C . GLN A 1 82 ? 7.004 3.084 14.352 1 97 82 GLN A C 1
ATOM 644 O O . GLN A 1 82 ? 7.746 2.232 14.852 1 97 82 GLN A O 1
ATOM 649 N N . GLU A 1 83 ? 5.801 3.203 14.773 1 96.56 83 GLU A N 1
ATOM 650 C CA . GLU A 1 83 ? 5.316 2.543 15.984 1 96.56 83 GLU A CA 1
ATOM 651 C C . GLU A 1 83 ? 4.703 1.184 15.664 1 96.56 83 GLU A C 1
ATOM 653 O O . GLU A 1 83 ? 4.379 0.411 16.562 1 96.56 83 GLU A O 1
ATOM 658 N N . ASN A 1 84 ? 4.48 0.893 14.391 1 96.25 84 ASN A N 1
ATOM 659 C CA . ASN A 1 84 ? 3.785 -0.329 14.008 1 96.25 84 ASN A CA 1
ATOM 660 C C . ASN A 1 84 ? 4.719 -1.309 13.305 1 96.25 84 ASN A C 1
ATOM 662 O O . ASN A 1 84 ? 5.156 -1.059 12.18 1 96.25 84 ASN A O 1
ATOM 666 N N . ASP A 1 85 ? 4.934 -2.451 13.906 1 94.62 85 ASP A N 1
ATOM 667 C CA . ASP A 1 85 ? 5.875 -3.457 13.43 1 94.62 85 ASP A CA 1
ATOM 668 C C . ASP A 1 85 ? 5.406 -4.059 12.102 1 94.62 85 ASP A C 1
ATOM 670 O O . ASP A 1 85 ? 6.223 -4.516 11.305 1 94.62 85 ASP A O 1
ATOM 674 N N . GLU A 1 86 ? 4.113 -4.043 11.867 1 95.12 86 GLU A N 1
ATOM 675 C CA . GLU A 1 86 ? 3.564 -4.598 10.633 1 95.12 86 GLU A CA 1
ATOM 676 C C . GLU A 1 86 ? 3.99 -3.771 9.422 1 95.12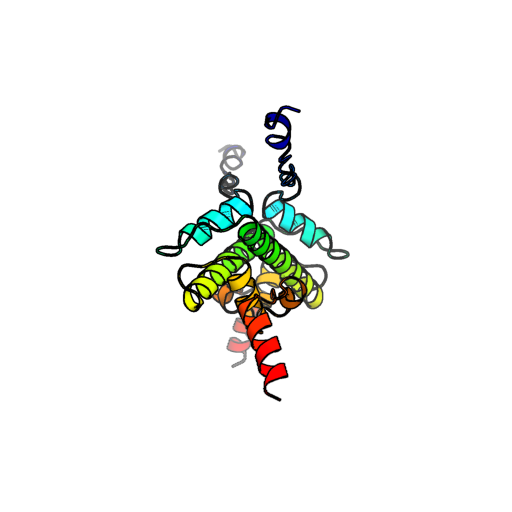 86 GLU A C 1
ATOM 678 O O . GLU A 1 86 ? 3.898 -4.234 8.289 1 95.12 86 GLU A O 1
ATOM 683 N N . LEU A 1 87 ? 4.516 -2.535 9.719 1 97.5 87 LEU A N 1
ATOM 684 C CA . LEU A 1 87 ? 4.922 -1.621 8.656 1 97.5 87 LEU A CA 1
ATOM 685 C C . LEU A 1 87 ? 6.434 -1.425 8.664 1 97.5 87 LEU A C 1
ATOM 687 O O . LEU A 1 87 ? 6.93 -0.383 8.227 1 97.5 87 LEU A O 1
ATOM 691 N N . GLU A 1 88 ? 7.172 -2.43 9.094 1 96.12 88 GLU A N 1
ATOM 692 C CA . GLU A 1 88 ? 8.625 -2.338 9.234 1 96.12 88 GLU A CA 1
ATOM 693 C C . GLU A 1 88 ? 9.297 -2.07 7.891 1 96.12 88 GLU A C 1
ATOM 695 O O . GLU A 1 88 ? 10.305 -1.367 7.824 1 96.12 88 GLU A O 1
ATOM 700 N N . TYR A 1 89 ? 8.75 -2.525 6.863 1 95.94 89 TYR A N 1
ATOM 701 C CA . TYR A 1 89 ? 9.32 -2.355 5.527 1 95.94 89 TYR A CA 1
ATOM 702 C C . TYR A 1 89 ? 9.305 -0.89 5.109 1 95.94 89 TYR A C 1
ATOM 704 O O . TYR A 1 89 ? 9.969 -0.505 4.148 1 95.94 89 TYR A O 1
ATOM 712 N N . LEU A 1 90 ? 8.633 -0.023 5.895 1 97.19 90 LEU A N 1
ATOM 713 C CA . LEU A 1 90 ? 8.531 1.393 5.555 1 97.19 90 LEU A CA 1
ATOM 714 C C . LEU A 1 90 ? 9.43 2.236 6.457 1 97.19 90 LEU A C 1
ATOM 716 O O . LEU A 1 90 ? 9.586 3.438 6.23 1 97.19 90 LEU A O 1
ATOM 720 N N . HIS A 1 91 ? 9.961 1.686 7.512 1 97.31 91 HIS A N 1
ATOM 721 C CA . HIS A 1 91 ? 10.617 2.436 8.578 1 97.31 91 HIS A CA 1
ATOM 722 C C . HIS A 1 91 ? 11.703 3.344 8.016 1 97.31 91 HIS A C 1
ATOM 724 O O . HIS A 1 91 ? 11.812 4.508 8.414 1 97.31 91 HIS A O 1
ATOM 730 N N . ASP A 1 92 ? 12.398 2.871 7.031 1 95.62 92 ASP A N 1
ATOM 731 C CA . ASP A 1 92 ? 13.531 3.623 6.5 1 95.62 92 ASP A CA 1
ATOM 732 C C . ASP A 1 92 ? 13.062 4.793 5.637 1 95.62 92 ASP A C 1
ATOM 734 O O . ASP A 1 92 ? 13.82 5.738 5.402 1 95.62 92 ASP A O 1
ATOM 738 N N . PHE A 1 93 ? 11.883 4.762 5.227 1 94.19 93 PHE A N 1
ATOM 739 C CA . PHE A 1 93 ? 11.391 5.75 4.277 1 94.19 93 PHE A CA 1
ATOM 740 C C . PHE A 1 93 ? 10.547 6.809 4.98 1 94.19 93 PHE A C 1
ATOM 742 O O . PHE A 1 93 ? 10.188 7.82 4.379 1 94.19 93 PHE A O 1
ATOM 749 N N . PHE A 1 94 ? 10.25 6.508 6.273 1 95.19 94 PHE A N 1
ATOM 750 C CA . PHE A 1 94 ? 9.414 7.414 7.047 1 95.19 94 PHE A CA 1
ATOM 751 C C . PHE A 1 94 ? 10.078 7.785 8.367 1 95.19 94 PHE A C 1
ATOM 753 O O . PHE A 1 94 ? 9.555 7.5 9.438 1 95.19 94 PHE A O 1
ATOM 760 N N . PRO A 1 95 ? 11.102 8.57 8.312 1 92.94 95 PRO A N 1
ATOM 761 C CA . PRO A 1 95 ? 11.75 8.938 9.578 1 92.94 95 PRO A CA 1
ATOM 762 C C . PRO A 1 95 ? 10.953 9.969 10.367 1 92.94 95 PRO A C 1
ATOM 764 O O . PRO A 1 95 ? 10.273 10.82 9.781 1 92.94 95 PRO A O 1
ATOM 767 N N . ARG A 1 96 ? 10.984 9.898 11.672 1 91.12 96 ARG A N 1
ATOM 768 C CA . ARG A 1 96 ? 10.375 10.906 12.539 1 91.12 96 ARG A CA 1
ATOM 769 C C . ARG A 1 96 ? 11.133 12.227 12.445 1 91.12 96 ARG A C 1
ATOM 771 O O . ARG A 1 96 ? 12.359 12.242 12.367 1 91.12 96 ARG A O 1
ATOM 778 N N . ARG A 1 97 ? 10.258 13.18 12.344 1 82.12 97 ARG A N 1
ATOM 779 C CA . ARG A 1 97 ? 10.898 14.492 12.438 1 82.12 97 ARG A CA 1
ATOM 780 C C . ARG A 1 97 ? 11.008 14.938 13.891 1 82.12 97 ARG A C 1
ATOM 782 O O . ARG A 1 97 ? 10.133 14.641 14.703 1 82.12 97 ARG A O 1
ATOM 789 N N . LEU A 1 98 ? 12.195 15.031 14.336 1 68.62 98 LEU A N 1
ATOM 790 C CA . LEU A 1 98 ? 12.359 15.555 15.688 1 68.62 98 LEU A CA 1
ATOM 791 C C . LEU A 1 98 ? 11.625 16.875 15.844 1 68.62 98 LEU A C 1
ATOM 793 O O . LEU A 1 98 ? 11.836 17.812 15.062 1 68.62 98 LEU A O 1
ATOM 797 N N . THR A 1 99 ? 10.406 16.844 16.203 1 62.91 99 THR A N 1
ATOM 798 C CA . THR A 1 99 ? 9.688 18.094 16.438 1 62.91 99 THR A CA 1
ATOM 799 C C . THR A 1 99 ? 10.297 18.844 17.609 1 62.91 99 THR A C 1
ATOM 801 O O . THR A 1 99 ? 10.984 18.25 18.453 1 62.91 99 THR A O 1
ATOM 804 N N . TYR A 1 100 ? 10.055 20.141 17.469 1 57.69 100 TYR A N 1
ATOM 805 C CA . TYR A 1 100 ? 10.523 21.109 18.453 1 57.69 100 TYR A CA 1
ATOM 806 C C . TYR A 1 100 ? 10.219 20.625 19.875 1 57.69 100 TYR A C 1
ATOM 808 O O . TYR A 1 100 ? 11.062 20.703 20.766 1 57.69 100 TYR A O 1
ATOM 816 N N . GLU A 1 101 ? 9.078 20.141 20.062 1 57.62 101 GLU A N 1
ATOM 817 C CA . GLU A 1 101 ? 8.68 19.703 21.391 1 57.62 101 GLU A CA 1
ATOM 818 C C . GLU A 1 101 ? 9.523 18.516 21.859 1 57.62 101 GLU A C 1
ATOM 820 O O . GLU A 1 101 ? 9.922 18.453 23.016 1 57.62 101 GLU A O 1
ATOM 825 N N . VAL A 1 102 ? 9.805 17.703 20.938 1 59.75 102 VAL A N 1
ATOM 826 C CA . VAL A 1 102 ? 10.641 16.562 21.312 1 59.75 102 VAL A CA 1
ATOM 827 C C . VAL A 1 102 ? 12.094 17 21.469 1 59.75 102 VAL A C 1
ATOM 829 O O . VAL A 1 102 ? 12.789 16.562 22.391 1 59.75 102 VAL A O 1
ATOM 832 N N . ALA A 1 103 ? 12.477 17.922 20.625 1 62.69 103 ALA A N 1
ATOM 833 C CA . ALA A 1 103 ? 13.812 18.5 20.75 1 62.69 103 ALA A CA 1
ATOM 834 C C . ALA A 1 103 ? 13.93 19.297 22.047 1 62.69 103 ALA A C 1
ATOM 836 O O . ALA A 1 103 ? 14.969 19.25 22.719 1 62.69 103 ALA A O 1
ATOM 837 N N . LEU A 1 104 ? 12.875 19.984 22.359 1 63.38 104 LEU A N 1
ATOM 838 C CA . LEU A 1 104 ? 12.891 20.766 23.594 1 63.38 104 LEU A CA 1
ATOM 839 C C . LEU A 1 104 ? 12.891 19.859 24.812 1 63.38 104 LEU A C 1
ATOM 841 O O . LEU A 1 104 ? 13.602 20.125 25.781 1 63.38 104 LEU A O 1
ATOM 845 N N . ASN A 1 105 ? 12.156 18.719 24.719 1 67.69 105 ASN A N 1
ATOM 846 C CA . ASN A 1 105 ? 12.141 17.766 25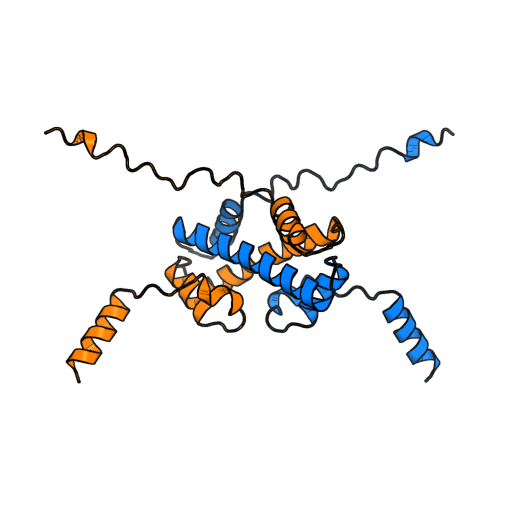.828 1 67.69 105 ASN A CA 1
ATOM 847 C C . ASN A 1 105 ? 13.469 17.031 25.953 1 67.69 105 ASN A C 1
ATOM 849 O O . ASN A 1 105 ? 13.906 16.703 27.062 1 67.69 105 ASN A O 1
ATOM 853 N N . TYR A 1 106 ? 14.094 16.844 24.828 1 67.81 106 TYR A N 1
ATOM 854 C CA . TYR A 1 106 ? 15.414 16.234 24.828 1 67.81 106 TYR A CA 1
ATOM 855 C C . TYR A 1 106 ? 16.453 17.188 25.438 1 67.81 106 TYR A C 1
ATOM 857 O O . TYR A 1 106 ? 17.328 16.75 26.188 1 67.81 106 TYR A O 1
ATOM 865 N N . VAL A 1 107 ? 16.406 18.5 25.141 1 70.12 107 VAL A N 1
ATOM 866 C CA . VAL A 1 107 ? 17.312 19.5 25.656 1 70.12 107 VAL A CA 1
ATOM 867 C C . VAL A 1 107 ? 17.047 19.719 27.141 1 70.12 107 VAL A C 1
ATOM 869 O O . VAL A 1 107 ? 17.969 19.812 27.953 1 70.12 107 VAL A O 1
ATOM 872 N N . LYS A 1 108 ? 15.828 19.734 27.594 1 74.44 108 LYS A N 1
ATOM 873 C CA . LYS A 1 108 ? 15.461 19.938 29 1 74.44 108 LYS A CA 1
ATOM 874 C C . LYS A 1 108 ? 15.883 18.75 29.859 1 74.44 108 LYS A C 1
ATOM 876 O O . LYS A 1 108 ? 16.344 18.922 30.984 1 74.44 108 LYS A O 1
ATOM 881 N N . SER A 1 109 ? 15.75 17.547 29.312 1 73.12 109 SER A N 1
ATOM 882 C CA . SER A 1 109 ? 16.125 16.359 30.078 1 73.12 109 SER A CA 1
ATOM 883 C C . SER A 1 109 ? 17.625 16.281 30.266 1 73.12 109 SER A C 1
ATOM 885 O O . SER A 1 109 ? 18.109 15.734 31.266 1 73.12 109 SER A O 1
ATOM 887 N N . LYS A 1 110 ? 18.328 16.875 29.328 1 72.19 110 LYS A N 1
ATOM 888 C CA . LYS A 1 110 ? 19.781 16.938 29.438 1 72.19 110 LYS A CA 1
ATOM 889 C C . LYS A 1 110 ? 20.203 18.016 30.438 1 72.19 110 LYS A C 1
ATOM 891 O O . LYS A 1 110 ? 21.266 17.906 31.062 1 72.19 110 LYS A O 1
ATOM 896 N N . ASP A 1 111 ? 19.516 19.078 30.531 1 65.19 111 ASP A N 1
ATOM 897 C CA . ASP A 1 111 ? 19.859 20.172 31.453 1 65.19 111 ASP A CA 1
ATOM 898 C C . ASP A 1 111 ? 19.531 19.812 32.906 1 65.19 111 ASP A C 1
ATOM 900 O O . ASP A 1 111 ? 20.188 20.297 33.812 1 65.19 111 ASP A O 1
ATOM 904 N N . GLU A 1 112 ? 18.594 18.891 33.125 1 64.25 112 GLU A N 1
ATOM 905 C CA . GLU A 1 112 ? 18.188 18.5 34.469 1 64.25 112 GLU A CA 1
ATOM 906 C C . GLU A 1 112 ? 19.094 17.391 35 1 64.25 112 GLU A C 1
ATOM 908 O O . GLU A 1 112 ? 19.031 17.062 36.188 1 64.25 112 GLU A O 1
ATOM 913 N N . GLU A 1 113 ? 19.844 16.75 34.219 1 58.12 113 GLU A N 1
ATOM 914 C CA . GLU A 1 113 ? 20.859 15.867 34.781 1 58.12 113 GLU A CA 1
ATOM 915 C C . GLU A 1 113 ? 22.141 16.641 35.125 1 58.12 113 GLU A C 1
ATOM 917 O O . GLU A 1 113 ? 22.781 16.344 36.125 1 58.12 113 GLU A O 1
ATOM 922 N N . MET B 1 1 ? -27.25 -21.156 -38.906 1 27.48 1 MET B N 1
ATOM 923 C CA . MET B 1 1 ? -27.203 -20.328 -37.688 1 27.48 1 MET B CA 1
ATOM 924 C C . MET B 1 1 ? -25.797 -19.797 -37.438 1 27.48 1 MET B C 1
ATOM 926 O O . MET B 1 1 ? -24.859 -20.578 -37.281 1 27.48 1 MET B O 1
ATOM 930 N N . ASP B 1 2 ? -25.344 -18.562 -37.969 1 34.78 2 ASP B N 1
ATOM 931 C CA . ASP B 1 2 ? -24.016 -18.125 -38.375 1 34.78 2 ASP B CA 1
ATOM 932 C C . ASP B 1 2 ? -23.141 -17.797 -37.156 1 34.78 2 ASP B C 1
ATOM 934 O O . ASP B 1 2 ? -23.609 -17.188 -36.219 1 34.78 2 ASP B O 1
ATOM 938 N N . PRO B 1 3 ? -22.078 -18.531 -36.906 1 28.39 3 PRO B N 1
ATOM 939 C CA . PRO B 1 3 ? -21.156 -18.516 -35.781 1 28.39 3 PRO B CA 1
ATOM 940 C C . PRO B 1 3 ? -20.578 -17.125 -35.5 1 28.39 3 PRO B C 1
ATOM 942 O O . PRO B 1 3 ? -19.672 -16.984 -34.656 1 28.39 3 PRO B O 1
ATOM 945 N N . LYS B 1 4 ? -20.656 -16.203 -36.5 1 41.81 4 LYS B N 1
ATOM 946 C CA . LYS B 1 4 ? -20.109 -14.859 -36.312 1 41.81 4 LYS B CA 1
ATOM 947 C C . LYS B 1 4 ? -20.703 -14.188 -35.062 1 41.81 4 LYS B C 1
ATOM 949 O O . LYS B 1 4 ? -20.328 -13.07 -34.719 1 41.81 4 LYS B O 1
ATOM 954 N N . GLU B 1 5 ? -21.922 -14.438 -34.719 1 35.94 5 GLU B N 1
ATOM 955 C CA . GLU B 1 5 ? -22.641 -13.789 -33.625 1 35.94 5 GLU B CA 1
ATOM 956 C C . GLU B 1 5 ? -21.938 -14.023 -32.312 1 35.94 5 GLU B C 1
ATOM 958 O O . GLU B 1 5 ? -22.266 -13.367 -31.312 1 35.94 5 GLU B O 1
ATOM 963 N N . ARG B 1 6 ? -21.344 -15.164 -32.156 1 35.19 6 ARG B N 1
ATOM 964 C CA . ARG B 1 6 ? -20.828 -15.453 -30.828 1 35.19 6 ARG B CA 1
ATOM 965 C C . ARG B 1 6 ? -19.672 -14.523 -30.469 1 35.19 6 ARG B C 1
ATOM 967 O O . ARG B 1 6 ? -19.094 -14.609 -29.391 1 35.19 6 ARG B O 1
ATOM 974 N N . GLU B 1 7 ? -18.969 -14.094 -31.484 1 35.12 7 GLU B N 1
ATOM 975 C CA . GLU B 1 7 ? -17.703 -13.414 -31.25 1 35.12 7 GLU B CA 1
ATOM 976 C C . GLU B 1 7 ? -17.906 -12.109 -30.484 1 35.12 7 GLU B C 1
ATOM 978 O O . GLU B 1 7 ? -16.938 -11.461 -30.078 1 35.12 7 GLU B O 1
ATOM 983 N N . LEU B 1 8 ? -18.953 -11.43 -30.828 1 29.97 8 LEU B N 1
ATOM 984 C CA . LEU B 1 8 ? -19.031 -10 -30.547 1 29.97 8 LEU B CA 1
ATOM 985 C C . LEU B 1 8 ? -18.969 -9.727 -29.047 1 29.97 8 LEU B C 1
ATOM 987 O O . LEU B 1 8 ? -18.297 -8.789 -28.609 1 29.97 8 LEU B O 1
ATOM 991 N N . HIS B 1 9 ? -20.016 -10.148 -28.203 1 33.03 9 HIS B N 1
ATOM 992 C CA . HIS B 1 9 ? -20.359 -9.398 -27 1 33.03 9 HIS B CA 1
ATOM 993 C C . HIS B 1 9 ? -19.344 -9.641 -25.891 1 33.03 9 HIS B C 1
ATOM 995 O O . HIS B 1 9 ? -19.703 -9.727 -24.719 1 33.03 9 HIS B O 1
ATOM 1001 N N . LEU B 1 10 ? -18.406 -10.469 -26.094 1 28.84 10 LEU B N 1
ATOM 1002 C CA . LEU B 1 10 ? -17.453 -10.461 -25 1 28.84 10 LEU B CA 1
ATOM 1003 C C . LEU B 1 10 ? -17.078 -9.031 -24.609 1 28.84 10 LEU B C 1
ATOM 1005 O O . LEU B 1 10 ? -16.25 -8.406 -25.266 1 28.84 10 LEU B O 1
ATOM 1009 N N . ASP B 1 11 ? -18.047 -8.055 -24.672 1 30.84 11 ASP B N 1
ATOM 1010 C CA . ASP B 1 11 ? -17.984 -6.715 -24.109 1 30.84 11 ASP B CA 1
ATOM 1011 C C . ASP B 1 11 ? -17.234 -6.723 -22.766 1 30.84 11 ASP B C 1
ATOM 1013 O O . ASP B 1 11 ? -17.719 -7.312 -21.797 1 30.84 11 ASP B O 1
ATOM 1017 N N . ASP B 1 12 ? -15.898 -6.996 -22.734 1 31.55 12 ASP B N 1
ATOM 1018 C CA . ASP B 1 12 ? -14.75 -6.73 -21.859 1 31.55 12 ASP B CA 1
ATOM 1019 C C . ASP B 1 12 ? -15 -5.504 -20.984 1 31.55 12 ASP B C 1
ATOM 1021 O O . ASP B 1 12 ? -14.891 -4.367 -21.453 1 31.55 12 ASP B O 1
ATOM 1025 N N . HIS B 1 13 ? -16.031 -5.355 -20.25 1 31.05 13 HIS B N 1
ATOM 1026 C CA . HIS B 1 13 ? -16.391 -4.566 -19.078 1 31.05 13 HIS B CA 1
ATOM 1027 C C . HIS B 1 13 ? -15.203 -4.402 -18.141 1 31.05 13 HIS B C 1
ATOM 1029 O O . HIS B 1 13 ? -15.375 -4.09 -16.969 1 31.05 13 HIS B O 1
ATOM 1035 N N . TYR B 1 14 ? -14.039 -5.012 -18.375 1 33.38 14 TYR B N 1
ATOM 1036 C CA . TYR B 1 14 ? -12.914 -4.297 -17.797 1 33.38 14 TYR B CA 1
ATOM 1037 C C . TYR B 1 14 ? -13.008 -2.803 -18.062 1 33.38 14 TYR B C 1
ATOM 1039 O O . TYR B 1 14 ? -12.5 -2.318 -19.078 1 33.38 14 TYR B O 1
ATOM 1047 N N . GLY B 1 15 ? -14.234 -2.268 -18.438 1 31.34 15 GLY B N 1
ATOM 1048 C CA . GLY B 1 15 ? -14.508 -0.848 -18.609 1 31.34 15 GLY B CA 1
ATOM 1049 C C . GLY B 1 15 ? -13.461 0.042 -17.969 1 31.34 15 GLY B C 1
ATOM 1050 O O . GLY B 1 15 ? -12.664 -0.423 -17.141 1 31.34 15 GLY B O 1
ATOM 1051 N N . ASP B 1 16 ? -13.273 1.339 -18.484 1 32.97 16 ASP B N 1
ATOM 1052 C CA . ASP B 1 16 ? -12.562 2.596 -18.281 1 32.97 16 ASP B CA 1
ATOM 1053 C C . ASP B 1 16 ? -12.547 2.986 -16.812 1 32.97 16 ASP B C 1
ATOM 1055 O O . ASP B 1 16 ? -12.617 4.172 -16.469 1 32.97 16 ASP B O 1
ATOM 1059 N N . ASP B 1 17 ? -13.07 2.258 -15.953 1 32.94 17 ASP B N 1
ATOM 1060 C CA . ASP B 1 17 ? -12.797 2.672 -14.578 1 32.94 17 ASP B CA 1
ATOM 1061 C C . ASP B 1 17 ? -11.336 3.088 -14.414 1 32.94 17 ASP B C 1
ATOM 1063 O O . ASP B 1 17 ? -10.727 2.822 -13.375 1 32.94 17 ASP B O 1
ATOM 1067 N N . SER B 1 18 ? -10.547 3.139 -15.25 1 35.75 18 SER B N 1
ATOM 1068 C CA . SER B 1 18 ? -9.422 3.984 -15.641 1 35.75 18 SER B CA 1
ATOM 1069 C C . SER B 1 18 ? -9.547 5.379 -15.039 1 35.75 18 SER B C 1
ATOM 1071 O O . SER B 1 18 ? -8.555 6.102 -14.93 1 35.75 18 SER B O 1
ATOM 1073 N N . GLY B 1 19 ? -10.672 6.078 -15.195 1 37.5 19 GLY B N 1
ATOM 1074 C CA . GLY B 1 19 ? -10.828 7.41 -14.625 1 37.5 19 GLY B CA 1
ATOM 1075 C C . GLY B 1 19 ? -10.477 7.469 -13.148 1 37.5 19 GLY B C 1
ATOM 1076 O O . GLY B 1 19 ? -10.32 8.555 -12.586 1 37.5 19 GLY B O 1
ATOM 1077 N N . GLN B 1 20 ? -11.125 6.594 -12.414 1 38.31 20 GLN B N 1
ATOM 1078 C CA . GLN B 1 20 ? -10.922 6.676 -10.969 1 38.31 20 GLN B CA 1
ATOM 1079 C C . GLN B 1 20 ? -9.445 6.586 -10.617 1 38.31 20 GLN B C 1
ATOM 1081 O O . GLN B 1 20 ? -9.078 6.586 -9.438 1 38.31 20 GLN B O 1
ATOM 1086 N N . THR B 1 21 ? -8.789 5.809 -11.492 1 42.69 21 THR B N 1
ATOM 1087 C CA . THR B 1 21 ? -7.418 5.707 -11.008 1 42.69 21 THR B CA 1
ATOM 1088 C C . THR B 1 21 ? -6.766 7.086 -10.938 1 42.69 21 THR B C 1
ATOM 1090 O O . THR B 1 21 ? -6.023 7.473 -11.844 1 42.69 21 THR B O 1
ATOM 1093 N N . ALA B 1 22 ? -7.566 8.062 -10.703 1 48 22 ALA B N 1
ATOM 1094 C CA . ALA B 1 22 ? -6.934 9.359 -10.469 1 48 22 ALA B CA 1
ATOM 1095 C C . ALA B 1 22 ? -5.586 9.195 -9.773 1 48 22 ALA B C 1
ATOM 1097 O O . ALA B 1 22 ? -5.316 8.164 -9.164 1 48 22 ALA B O 1
ATOM 1098 N N . LEU B 1 23 ? -4.621 10.055 -10.078 1 56.5 23 LEU B N 1
ATOM 1099 C CA . LEU B 1 23 ? -3.25 10.031 -9.586 1 56.5 23 LEU B CA 1
ATOM 1100 C C . LEU B 1 23 ? -3.207 9.625 -8.117 1 56.5 23 LEU B C 1
ATOM 1102 O O . LEU B 1 23 ? -4.195 9.781 -7.398 1 56.5 23 LEU B O 1
ATOM 1106 N N . PRO B 1 24 ? -2.09 8.789 -7.707 1 70.69 24 PRO B N 1
ATOM 1107 C CA . PRO B 1 24 ? -1.947 8.453 -6.289 1 70.69 24 PRO B CA 1
ATOM 1108 C C . PRO B 1 24 ? -2.307 9.625 -5.367 1 70.69 24 PRO B C 1
ATOM 1110 O O . PRO B 1 24 ? -2.949 9.422 -4.336 1 70.69 24 PRO B O 1
ATOM 1113 N N . PHE B 1 25 ? -2.178 10.766 -5.973 1 82.5 25 PHE B N 1
ATOM 1114 C CA . PHE B 1 25 ? -2.4 11.875 -5.055 1 82.5 25 PHE B CA 1
ATOM 1115 C C . PHE B 1 25 ? -3.889 12.164 -4.898 1 82.5 25 PHE B C 1
ATOM 1117 O O . PHE B 1 25 ? -4.371 12.383 -3.785 1 82.5 25 PHE B O 1
ATOM 1124 N N . SER B 1 26 ? -4.48 12.117 -6.031 1 83.69 26 SER B N 1
ATOM 1125 C CA . SER B 1 26 ? -5.918 12.359 -5.965 1 83.69 26 SER B CA 1
ATOM 1126 C C . SER B 1 26 ? -6.629 11.289 -5.141 1 83.69 26 SER B C 1
ATOM 1128 O O . SER B 1 26 ? -7.531 11.602 -4.363 1 83.69 26 SER B O 1
ATOM 1130 N N . ARG B 1 27 ? -6.238 10.047 -5.332 1 86.06 27 ARG B N 1
ATOM 1131 C CA . ARG B 1 27 ? -6.812 8.945 -4.57 1 86.06 27 ARG B CA 1
ATOM 1132 C C . ARG B 1 27 ? -6.496 9.086 -3.084 1 86.06 27 ARG B C 1
ATOM 1134 O O . ARG B 1 27 ? -7.363 8.867 -2.234 1 86.06 27 ARG B O 1
ATOM 1141 N N . VAL B 1 28 ? -5.266 9.422 -2.832 1 93.31 28 VAL B N 1
ATOM 1142 C CA . VAL B 1 28 ? -4.855 9.625 -1.446 1 93.31 28 VAL B CA 1
ATOM 1143 C C . VAL B 1 28 ? -5.703 10.727 -0.815 1 93.31 28 VAL B C 1
ATOM 1145 O O . VAL B 1 28 ? -6.219 10.57 0.294 1 93.31 2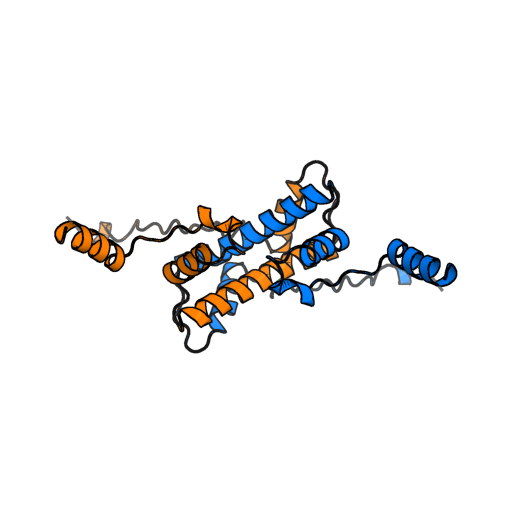8 VAL B O 1
ATOM 1148 N N . LYS B 1 29 ? -5.801 11.781 -1.59 1 94 29 LYS B N 1
ATOM 1149 C CA . LYS B 1 29 ? -6.598 12.906 -1.115 1 94 29 LYS B CA 1
ATOM 1150 C C . LYS B 1 29 ? -8.039 12.492 -0.848 1 94 29 LYS B C 1
ATOM 1152 O O . LYS B 1 29 ? -8.609 12.844 0.185 1 94 29 LYS B O 1
ATOM 1157 N N . THR B 1 30 ? -8.617 11.758 -1.743 1 93.88 30 THR B N 1
ATOM 1158 C CA . THR B 1 30 ? -9.984 11.266 -1.614 1 93.88 30 THR B CA 1
ATOM 1159 C C . THR B 1 30 ? -10.133 10.398 -0.367 1 93.88 30 THR B C 1
ATOM 1161 O O . THR B 1 30 ? -11.102 10.531 0.378 1 93.88 30 THR B O 1
ATOM 1164 N N . ILE B 1 31 ? -9.227 9.57 -0.128 1 95.06 31 ILE B N 1
ATOM 1165 C CA . ILE B 1 31 ? -9.281 8.656 1.006 1 95.06 31 ILE B CA 1
ATOM 1166 C C . ILE B 1 31 ? -9.141 9.438 2.309 1 95.06 31 ILE B C 1
ATOM 1168 O O . ILE B 1 31 ? -9.875 9.195 3.27 1 95.06 31 ILE B O 1
ATOM 1172 N N . ILE B 1 32 ? -8.266 10.438 2.346 1 96.75 32 ILE B N 1
ATOM 1173 C CA . ILE B 1 32 ? -8.078 11.25 3.543 1 96.75 32 ILE B CA 1
ATOM 1174 C C . ILE B 1 32 ? -9.359 12.039 3.834 1 96.75 32 ILE B C 1
ATOM 1176 O O . ILE B 1 32 ? -9.742 12.203 4.996 1 96.75 32 ILE B O 1
ATOM 1180 N N . ALA B 1 33 ? -10.031 12.453 2.764 1 95.31 33 ALA B N 1
ATOM 1181 C CA . ALA B 1 33 ? -11.234 13.273 2.887 1 95.31 33 ALA B CA 1
ATOM 1182 C C . ALA B 1 33 ? -12.375 12.477 3.518 1 95.31 33 ALA B C 1
ATOM 1184 O O . ALA B 1 33 ? -13.367 13.055 3.961 1 95.31 33 ALA B O 1
ATOM 1185 N N . THR B 1 34 ? -12.242 11.18 3.559 1 95.5 34 THR B N 1
ATOM 1186 C CA . THR B 1 34 ? -13.289 10.352 4.156 1 95.5 34 THR B CA 1
ATOM 1187 C C . THR B 1 34 ? -13.18 10.367 5.68 1 95.5 34 THR B C 1
ATOM 1189 O O . THR B 1 34 ? -14.102 9.93 6.375 1 95.5 34 THR B O 1
ATOM 1192 N N . VAL B 1 35 ? -12.062 10.883 6.234 1 96.31 35 VAL B N 1
ATOM 1193 C CA . VAL B 1 35 ? -11.883 11.008 7.676 1 96.31 35 VAL B CA 1
ATOM 1194 C C . VAL B 1 35 ? -12.758 12.148 8.211 1 96.31 35 VAL B C 1
ATOM 1196 O O . VAL B 1 35 ? -12.68 13.273 7.719 1 96.31 35 VAL B O 1
ATOM 1199 N N . PRO B 1 36 ? -13.602 11.805 9.148 1 95.12 36 PRO B N 1
ATOM 1200 C CA . PRO B 1 36 ? -14.43 12.875 9.719 1 95.12 36 PRO B CA 1
ATOM 1201 C C . PRO B 1 36 ? -13.609 14.023 10.281 1 95.12 36 PRO B C 1
ATOM 1203 O O . PRO B 1 36 ? -12.672 13.805 11.055 1 95.12 36 PRO B O 1
ATOM 1206 N N . ASP B 1 37 ? -13.938 15.281 9.883 1 95.5 37 ASP B N 1
ATOM 1207 C CA . ASP B 1 37 ? -13.359 16.531 10.375 1 95.5 37 ASP B CA 1
ATOM 1208 C C . ASP B 1 37 ? -11.867 16.609 10.07 1 95.5 37 ASP B C 1
ATOM 1210 O O . ASP B 1 37 ? -11.133 17.359 10.719 1 95.5 37 ASP B O 1
ATOM 1214 N N . ALA B 1 38 ? -11.375 15.781 9.133 1 96.5 38 ALA B N 1
ATOM 1215 C CA . ALA B 1 38 ? -9.953 15.789 8.797 1 96.5 38 ALA B CA 1
ATOM 1216 C C . ALA B 1 38 ? -9.508 17.172 8.328 1 96.5 38 ALA B C 1
ATOM 1218 O O . ALA B 1 38 ? -10.234 17.844 7.594 1 96.5 38 ALA B O 1
ATOM 1219 N N . LEU B 1 39 ? -8.359 17.609 8.742 1 96.94 39 LEU B N 1
ATOM 1220 C CA . LEU B 1 39 ? -7.715 18.812 8.219 1 96.94 39 LEU B CA 1
ATOM 1221 C C . LEU B 1 39 ? -7.152 18.562 6.828 1 96.94 39 LEU B C 1
ATOM 1223 O O . LEU B 1 39 ? -6.805 17.438 6.484 1 96.94 39 LEU B O 1
ATOM 1227 N N . PRO B 1 40 ? -7.094 19.609 5.965 1 95.69 40 PRO B N 1
ATOM 1228 C CA . PRO B 1 40 ? -6.445 19.422 4.664 1 95.69 40 PRO B CA 1
ATOM 1229 C C . PRO B 1 40 ? -5.004 18.938 4.785 1 95.69 40 PRO B C 1
ATOM 1231 O O . PRO B 1 40 ? -4.215 19.5 5.551 1 95.69 40 PRO B O 1
ATOM 1234 N N . PRO B 1 41 ? -4.816 17.828 4.059 1 95.94 41 PRO B N 1
ATOM 1235 C CA . PRO B 1 41 ? -3.441 17.344 4.148 1 95.94 41 PRO B CA 1
ATOM 1236 C C . PRO B 1 41 ? -2.439 18.234 3.424 1 95.94 41 PRO B C 1
ATOM 1238 O O . PRO B 1 41 ? -2.779 18.844 2.412 1 95.94 41 PRO B O 1
ATOM 1241 N N . SER B 1 42 ? -1.224 18.297 3.928 1 95.44 42 SER B N 1
ATOM 1242 C CA . SER B 1 42 ? -0.126 18.969 3.234 1 95.44 42 SER B CA 1
ATOM 1243 C C . SER B 1 42 ? 0.305 18.188 1.999 1 95.44 42 SER B C 1
ATOM 1245 O O . SER B 1 42 ? -0.011 17 1.868 1 95.44 42 SER B O 1
ATOM 1247 N N . SER B 1 43 ? 1.024 18.906 1.098 1 94.06 43 SER B N 1
ATOM 1248 C CA . SER B 1 43 ? 1.604 18.219 -0.052 1 94.06 43 SER B CA 1
ATOM 1249 C C . SER B 1 43 ? 2.588 17.141 0.386 1 94.06 43 SER B C 1
ATOM 1251 O O . SER B 1 43 ? 2.723 16.109 -0.277 1 94.06 43 SER B O 1
ATOM 1253 N N . GLU B 1 44 ? 3.193 17.344 1.479 1 94.38 44 GLU B N 1
ATOM 1254 C CA . GLU B 1 44 ? 4.148 16.375 2.01 1 94.38 44 GLU B CA 1
ATOM 1255 C C . GLU B 1 44 ? 3.443 15.102 2.482 1 94.38 44 GLU B C 1
ATOM 1257 O O . GLU B 1 44 ? 3.93 13.992 2.254 1 94.38 44 GLU B O 1
ATOM 1262 N N . ALA B 1 45 ? 2.322 15.336 3.072 1 95 45 ALA B N 1
ATOM 1263 C CA . ALA B 1 45 ? 1.528 14.195 3.531 1 95 45 ALA B CA 1
ATOM 1264 C C . ALA B 1 45 ? 1.026 13.367 2.355 1 95 45 ALA B C 1
ATOM 1266 O O . ALA B 1 45 ? 1.126 12.141 2.367 1 95 45 ALA B O 1
ATOM 1267 N N . LEU B 1 46 ? 0.615 14.07 1.345 1 94.56 46 LEU B N 1
ATOM 1268 C CA . LEU B 1 46 ? 0.128 13.391 0.149 1 94.56 46 LEU B CA 1
ATOM 1269 C C . LEU B 1 46 ? 1.239 12.578 -0.504 1 94.56 46 LEU B C 1
ATOM 1271 O O . LEU B 1 46 ? 1.035 11.414 -0.857 1 94.56 46 LEU B O 1
ATOM 1275 N N . PHE B 1 47 ? 2.355 13.188 -0.574 1 92.75 47 PHE B N 1
ATOM 1276 C CA . PHE B 1 47 ? 3.52 12.516 -1.143 1 92.75 47 PHE B CA 1
ATOM 1277 C C . PHE B 1 47 ? 3.908 11.305 -0.309 1 92.75 47 PHE B C 1
ATOM 1279 O O . PHE B 1 47 ? 4.188 10.234 -0.854 1 92.75 47 PHE B O 1
ATOM 1286 N N . CYS B 1 48 ? 3.865 11.477 0.914 1 94.19 48 CYS B N 1
ATOM 1287 C CA . CYS B 1 48 ? 4.273 10.438 1.85 1 94.19 48 CYS B CA 1
ATOM 1288 C C . CYS B 1 48 ? 3.367 9.211 1.733 1 94.19 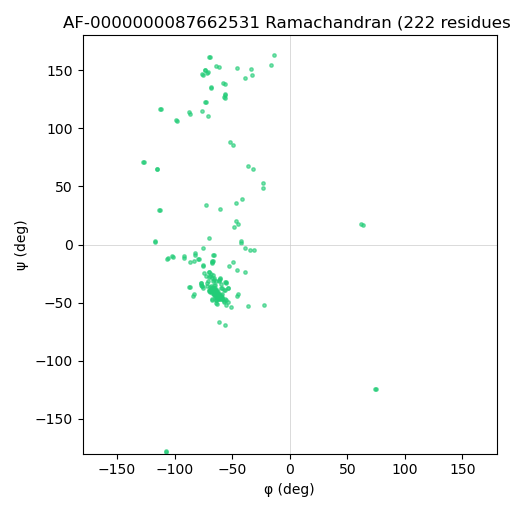48 CYS B C 1
ATOM 1290 O O . CYS B 1 48 ? 3.85 8.086 1.598 1 94.19 48 CYS B O 1
ATOM 1292 N N . VAL B 1 49 ? 2.135 9.414 1.789 1 96.25 49 VAL B N 1
ATOM 1293 C CA . VAL B 1 49 ? 1.172 8.32 1.721 1 96.25 49 VAL B CA 1
ATOM 1294 C C . VAL B 1 49 ? 1.254 7.645 0.354 1 96.25 49 VAL B C 1
ATOM 1296 O O . VAL B 1 49 ? 1.226 6.414 0.26 1 96.25 49 VAL B O 1
ATOM 1299 N N . ALA B 1 50 ? 1.416 8.414 -0.715 1 93.25 50 ALA B N 1
ATOM 1300 C CA . ALA B 1 50 ? 1.564 7.871 -2.062 1 93.25 50 ALA B CA 1
ATOM 1301 C C . ALA B 1 50 ? 2.824 7.02 -2.174 1 93.25 50 ALA B C 1
ATOM 1303 O O . ALA B 1 50 ? 2.793 5.922 -2.738 1 93.25 50 ALA B O 1
ATOM 1304 N N . LYS B 1 51 ? 3.879 7.535 -1.622 1 93.06 51 LYS B N 1
ATOM 1305 C CA . LYS B 1 51 ? 5.129 6.781 -1.617 1 93.06 51 LYS B CA 1
ATOM 1306 C C . LYS B 1 51 ? 5 5.5 -0.799 1 93.06 51 LYS B C 1
ATOM 1308 O O . LYS B 1 51 ? 5.539 4.461 -1.176 1 93.06 51 LYS B O 1
ATOM 1313 N N . GLY B 1 52 ? 4.305 5.562 0.355 1 95.56 52 GLY B N 1
ATOM 1314 C CA . GLY B 1 52 ? 4.031 4.367 1.14 1 95.56 52 GLY B CA 1
ATOM 1315 C C . GLY B 1 52 ? 3.314 3.287 0.354 1 95.56 52 GLY B C 1
ATOM 1316 O O . GLY B 1 52 ? 3.654 2.105 0.459 1 95.56 52 GLY B O 1
ATOM 1317 N N . ALA B 1 53 ? 2.367 3.732 -0.499 1 94.94 53 ALA B N 1
ATOM 1318 C CA . ALA B 1 53 ? 1.634 2.787 -1.337 1 94.94 53 ALA B CA 1
ATOM 1319 C C . ALA B 1 53 ? 2.549 2.154 -2.381 1 94.94 53 ALA B C 1
ATOM 1321 O O . ALA B 1 53 ? 2.451 0.958 -2.656 1 94.94 53 ALA B O 1
ATOM 1322 N N . GLU B 1 54 ? 3.453 2.936 -2.924 1 93.25 54 GLU B N 1
ATOM 1323 C CA . GLU B 1 54 ? 4.422 2.414 -3.883 1 93.25 54 GLU B CA 1
ATOM 1324 C C . GLU B 1 54 ? 5.344 1.386 -3.234 1 93.25 54 GLU B C 1
ATOM 1326 O O . GLU B 1 54 ? 5.582 0.316 -3.797 1 93.25 54 GLU B O 1
ATOM 1331 N N . LEU B 1 55 ? 5.812 1.715 -2.084 1 95.56 55 LEU B N 1
ATOM 1332 C CA . LEU B 1 55 ? 6.699 0.812 -1.357 1 95.56 55 LEU B CA 1
ATOM 1333 C C . LEU B 1 55 ? 5.961 -0.455 -0.94 1 95.56 55 LEU B C 1
ATOM 1335 O O . LEU B 1 55 ? 6.551 -1.536 -0.895 1 95.56 55 LEU B O 1
ATOM 1339 N N . PHE B 1 56 ? 4.66 -0.306 -0.695 1 96.5 56 PHE B N 1
ATOM 1340 C CA . PHE B 1 56 ? 3.834 -1.473 -0.41 1 96.5 56 PHE B CA 1
ATOM 1341 C C . PHE B 1 56 ? 3.795 -2.414 -1.607 1 96.5 56 PHE B C 1
ATOM 1343 O O . PHE B 1 56 ? 3.973 -3.625 -1.459 1 96.5 56 PHE B O 1
ATOM 1350 N N . ILE B 1 57 ? 3.584 -1.877 -2.801 1 97 57 ILE B N 1
ATOM 1351 C CA . ILE B 1 57 ? 3.553 -2.701 -4.004 1 97 57 ILE B CA 1
ATOM 1352 C C . ILE B 1 57 ? 4.895 -3.41 -4.18 1 97 57 ILE B C 1
ATOM 1354 O O . ILE B 1 57 ? 4.938 -4.613 -4.441 1 97 57 ILE B O 1
ATOM 1358 N N . GLU B 1 58 ? 5.992 -2.705 -4.008 1 96.75 58 GLU B N 1
ATOM 1359 C CA . GLU B 1 58 ? 7.324 -3.287 -4.152 1 96.75 58 GLU B CA 1
ATOM 1360 C C . GLU B 1 58 ? 7.547 -4.41 -3.146 1 96.75 58 GLU B C 1
ATOM 1362 O O . GLU B 1 58 ? 8.039 -5.484 -3.506 1 96.75 58 GLU B O 1
ATOM 1367 N N . TYR B 1 59 ? 7.18 -4.105 -1.949 1 97.38 59 TYR B N 1
ATOM 1368 C CA . TYR B 1 59 ? 7.289 -5.078 -0.87 1 97.38 59 TYR B CA 1
ATOM 1369 C C . TYR B 1 59 ? 6.512 -6.348 -1.199 1 97.38 59 TYR B C 1
ATOM 1371 O O . TYR B 1 59 ? 7.047 -7.457 -1.102 1 97.38 59 TYR B O 1
ATOM 1379 N N . LEU B 1 60 ? 5.273 -6.215 -1.613 1 97.81 60 LEU B N 1
ATOM 1380 C CA . LEU B 1 60 ? 4.398 -7.344 -1.903 1 97.81 60 LEU B CA 1
ATOM 1381 C C . LEU B 1 60 ? 4.934 -8.164 -3.07 1 97.81 60 LEU B C 1
ATOM 1383 O O . LEU B 1 60 ? 5.105 -9.383 -2.955 1 97.81 60 LEU B O 1
ATOM 1387 N N . VAL B 1 61 ? 5.293 -7.469 -4.125 1 97.75 61 VAL B N 1
ATOM 1388 C CA . VAL B 1 61 ? 5.746 -8.125 -5.348 1 97.75 61 VAL B CA 1
ATOM 1389 C C . VAL B 1 61 ? 7.066 -8.844 -5.094 1 97.75 61 VAL B C 1
ATOM 1391 O O . VAL B 1 61 ? 7.238 -10 -5.484 1 97.75 61 VAL B O 1
ATOM 1394 N N . LYS B 1 62 ? 7.973 -8.211 -4.379 1 97.69 62 LYS B N 1
ATOM 1395 C CA . LYS B 1 62 ? 9.281 -8.789 -4.082 1 97.69 62 LYS B CA 1
ATOM 1396 C C . LYS B 1 62 ? 9.141 -10.047 -3.23 1 97.69 62 LYS B C 1
ATOM 1398 O O . LYS B 1 62 ? 9.805 -11.055 -3.488 1 97.69 62 LYS B O 1
ATOM 1403 N N . ASN B 1 63 ? 8.273 -10 -2.262 1 98.12 63 ASN B N 1
ATOM 1404 C CA . ASN B 1 63 ? 8.156 -11.141 -1.353 1 98.12 63 ASN B CA 1
ATOM 1405 C C . ASN B 1 63 ? 7.379 -12.289 -1.986 1 98.12 63 ASN B C 1
ATOM 1407 O O . ASN B 1 63 ? 7.668 -13.453 -1.728 1 98.12 63 ASN B O 1
ATOM 1411 N N . VAL B 1 64 ? 6.391 -11.953 -2.836 1 97.88 64 VAL B N 1
ATOM 1412 C CA . VAL B 1 64 ? 5.715 -12.992 -3.607 1 97.88 64 VAL B CA 1
ATOM 1413 C C . VAL B 1 64 ? 6.711 -13.68 -4.535 1 97.88 64 VAL B C 1
ATOM 1415 O O . VAL B 1 64 ? 6.766 -14.906 -4.602 1 97.88 64 VAL B O 1
ATOM 1418 N N . ALA B 1 65 ? 7.539 -12.906 -5.199 1 98 65 ALA B N 1
ATOM 1419 C CA . ALA B 1 65 ? 8.523 -13.453 -6.133 1 98 65 ALA B CA 1
ATOM 1420 C C . ALA B 1 65 ? 9.578 -14.273 -5.398 1 98 65 ALA B C 1
ATOM 1422 O O . ALA B 1 65 ? 10.055 -15.289 -5.914 1 98 65 ALA B O 1
ATOM 1423 N N . LYS B 1 66 ? 9.977 -13.812 -4.223 1 97.69 66 LYS B N 1
ATOM 1424 C CA . LYS B 1 66 ? 10.938 -14.547 -3.404 1 97.69 66 LYS B CA 1
ATOM 1425 C C . LYS B 1 66 ? 10.414 -15.93 -3.051 1 97.69 66 LYS B C 1
ATOM 1427 O O . LYS B 1 66 ? 11.164 -16.906 -3.045 1 97.69 66 LYS B O 1
ATOM 1432 N N . LYS B 1 67 ? 9.148 -15.977 -2.816 1 97.19 67 LYS B N 1
ATOM 1433 C CA . LYS B 1 67 ? 8.547 -17.219 -2.342 1 97.19 67 LYS B CA 1
ATOM 1434 C C . LYS B 1 67 ? 8.148 -18.109 -3.51 1 97.19 67 LYS B C 1
ATOM 1436 O O . LYS B 1 67 ? 8.289 -19.344 -3.439 1 97.19 67 LYS B O 1
ATOM 1441 N N . TYR B 1 68 ? 7.648 -17.516 -4.652 1 95.94 68 TYR B N 1
ATOM 1442 C CA . TYR B 1 68 ? 7.02 -18.312 -5.699 1 95.94 68 TYR B CA 1
ATOM 1443 C C . TYR B 1 68 ? 7.805 -18.219 -7 1 95.94 68 TYR B C 1
ATOM 1445 O O . TYR B 1 68 ? 7.43 -18.828 -8.008 1 95.94 68 TYR B O 1
ATOM 1453 N N . GLY B 1 69 ? 8.883 -17.5 -6.941 1 96.06 69 GLY B N 1
ATOM 1454 C CA . GLY B 1 69 ? 9.727 -17.375 -8.125 1 96.06 69 GLY B CA 1
ATOM 1455 C C . GLY B 1 69 ? 9.148 -16.453 -9.18 1 96.06 69 GLY B C 1
ATOM 1456 O O . GLY B 1 69 ? 8.789 -15.312 -8.883 1 96.06 69 GLY B O 1
ATOM 1457 N N . GLU B 1 70 ? 8.992 -16.969 -10.383 1 95.75 70 GLU B N 1
ATOM 1458 C CA . GLU B 1 70 ? 8.68 -16.125 -11.531 1 95.75 70 GLU B CA 1
ATOM 1459 C C . GLU B 1 70 ? 7.184 -15.82 -11.609 1 95.75 70 GLU B C 1
ATOM 1461 O O . GLU B 1 70 ? 6.758 -14.953 -12.367 1 95.75 70 GLU B O 1
ATOM 1466 N N . ARG B 1 71 ? 6.438 -16.453 -10.781 1 95.19 71 ARG B N 1
ATOM 1467 C CA . ARG B 1 71 ? 4.988 -16.312 -10.867 1 95.19 71 ARG B CA 1
ATOM 1468 C C . ARG B 1 71 ? 4.484 -15.297 -9.836 1 95.19 71 ARG B C 1
ATOM 1470 O O . ARG B 1 71 ? 4.445 -15.594 -8.641 1 95.19 71 ARG B O 1
ATOM 1477 N N . VAL B 1 72 ? 4.121 -14.172 -10.359 1 96.44 72 VAL B N 1
ATOM 1478 C CA . VAL B 1 72 ? 3.447 -13.156 -9.547 1 96.44 72 VAL B CA 1
ATOM 1479 C C . VAL B 1 72 ? 2.027 -12.938 -10.062 1 96.44 72 VAL B C 1
ATOM 1481 O O . VAL B 1 72 ? 1.734 -11.914 -10.68 1 96.44 72 VAL B O 1
ATOM 1484 N N . ASP B 1 73 ? 1.215 -13.961 -9.945 1 96.38 73 ASP B N 1
ATOM 1485 C CA . ASP B 1 73 ? -0.18 -13.922 -10.375 1 96.38 73 ASP B CA 1
ATOM 1486 C C . ASP B 1 73 ? -1.123 -13.883 -9.172 1 96.38 73 ASP B C 1
ATOM 1488 O O . ASP B 1 73 ? -0.674 -13.836 -8.023 1 96.38 73 ASP B O 1
ATOM 1492 N N . TYR B 1 74 ? -2.398 -13.891 -9.445 1 96.38 74 TYR B N 1
ATOM 1493 C CA . TYR B 1 74 ? -3.377 -13.742 -8.375 1 96.38 74 TYR B CA 1
ATOM 1494 C C . TYR B 1 74 ? -3.182 -14.805 -7.305 1 96.38 74 TYR B C 1
ATOM 1496 O O . TYR B 1 74 ? -3.154 -14.492 -6.109 1 96.38 74 TYR B O 1
ATOM 1504 N N . ASP B 1 75 ? -3.016 -16.062 -7.715 1 96.38 75 ASP B N 1
ATOM 1505 C CA . ASP B 1 75 ? -2.951 -17.156 -6.758 1 96.38 75 ASP B CA 1
ATOM 1506 C C . ASP B 1 75 ? -1.75 -17.016 -5.828 1 96.38 75 ASP B C 1
ATOM 1508 O O . ASP B 1 75 ? -1.866 -17.203 -4.613 1 96.38 75 ASP B O 1
ATOM 1512 N N . GLU B 1 76 ? -0.612 -16.703 -6.367 1 97.38 76 GLU B N 1
ATOM 1513 C CA . GLU B 1 76 ? 0.597 -16.5 -5.57 1 97.38 76 GLU B CA 1
ATOM 1514 C C . GLU B 1 76 ? 0.463 -15.305 -4.645 1 97.38 76 GLU B C 1
ATOM 1516 O O . GLU B 1 76 ? 0.855 -15.367 -3.477 1 97.38 76 GLU B O 1
ATOM 1521 N N . VAL B 1 77 ? -0.181 -14.188 -5.133 1 97.81 77 VAL B N 1
ATOM 1522 C CA . VAL B 1 77 ? -0.365 -12.984 -4.328 1 97.81 77 VAL B CA 1
ATOM 1523 C C . VAL B 1 77 ? -1.329 -13.273 -3.178 1 97.81 77 VAL B C 1
ATOM 1525 O O . VAL B 1 77 ? -1.033 -12.969 -2.02 1 97.81 77 VAL B O 1
ATOM 1528 N N . ALA B 1 78 ? -2.451 -13.922 -3.518 1 97.62 78 ALA B N 1
ATOM 1529 C CA . ALA B 1 78 ? -3.457 -14.242 -2.508 1 97.62 78 ALA B CA 1
ATOM 1530 C C . ALA B 1 78 ? -2.887 -15.18 -1.444 1 97.62 78 ALA B C 1
ATOM 1532 O O . ALA B 1 78 ? -3.113 -14.977 -0.248 1 97.62 78 ALA B O 1
ATOM 1533 N N . GLU B 1 79 ? -2.146 -16.141 -1.923 1 97 79 GLU B N 1
ATOM 1534 C CA . GLU B 1 79 ? -1.548 -17.094 -0.984 1 97 79 GLU B CA 1
ATOM 1535 C C . GLU B 1 79 ? -0.568 -16.391 -0.047 1 97 79 GLU B C 1
ATOM 1537 O O . GLU B 1 79 ? -0.614 -16.594 1.169 1 97 79 GLU B O 1
ATOM 1542 N N . TYR B 1 80 ? 0.279 -15.547 -0.597 1 97.62 80 TYR B N 1
ATOM 1543 C CA . TYR B 1 80 ? 1.243 -14.805 0.21 1 97.62 80 TYR B CA 1
ATOM 1544 C C . TYR B 1 80 ? 0.538 -13.93 1.241 1 97.62 80 TYR B C 1
ATOM 1546 O O . TYR B 1 80 ? 0.921 -13.914 2.412 1 97.62 80 TYR B O 1
ATOM 1554 N N . VAL B 1 81 ? -0.504 -13.219 0.821 1 97.88 81 VAL B N 1
ATOM 1555 C CA . VAL B 1 81 ? -1.254 -12.328 1.7 1 97.88 81 VAL B CA 1
ATOM 1556 C C . VAL B 1 81 ? -1.87 -13.125 2.846 1 97.88 81 VAL B C 1
ATOM 1558 O O . VAL B 1 81 ? -1.745 -12.75 4.012 1 97.88 81 VAL B O 1
ATOM 1561 N N . GLN B 1 82 ? -2.445 -14.273 2.531 1 97.06 82 GLN B N 1
ATOM 1562 C CA . GLN B 1 82 ? -3.148 -15.078 3.525 1 97.06 82 GLN B CA 1
ATOM 1563 C C . GLN B 1 82 ? -2.172 -15.695 4.52 1 97.06 82 GLN B C 1
ATOM 1565 O O . GLN B 1 82 ? -2.516 -15.914 5.684 1 97.06 82 GLN B O 1
ATOM 1570 N N . GLU B 1 83 ? -0.956 -15.867 4.168 1 96.69 83 GLU B N 1
ATOM 1571 C CA . GLU B 1 83 ? 0.025 -16.531 5.02 1 96.69 83 GLU B CA 1
ATOM 1572 C C . GLU B 1 83 ? 0.777 -15.516 5.883 1 96.69 83 GLU B C 1
ATOM 1574 O O . GLU B 1 83 ? 1.543 -15.898 6.77 1 96.69 83 GLU B O 1
ATOM 1579 N N . ASN B 1 84 ? 0.621 -14.242 5.621 1 96.25 84 ASN B N 1
ATOM 1580 C CA . ASN B 1 84 ? 1.394 -13.219 6.316 1 96.25 84 ASN B CA 1
ATOM 1581 C C . ASN B 1 84 ? 0.508 -12.367 7.223 1 96.25 84 ASN B C 1
ATOM 1583 O O . ASN B 1 84 ? -0.318 -11.594 6.738 1 96.25 84 ASN B O 1
ATOM 1587 N N . ASP B 1 85 ? 0.771 -12.43 8.5 1 94.62 85 ASP B N 1
ATOM 1588 C CA . ASP B 1 85 ? -0.043 -11.766 9.516 1 94.62 85 ASP B CA 1
ATOM 1589 C C . ASP B 1 85 ? 0.084 -10.25 9.414 1 94.62 85 ASP B C 1
ATOM 1591 O O . ASP B 1 85 ? -0.835 -9.516 9.781 1 94.62 85 ASP B O 1
ATOM 1595 N N . GLU B 1 86 ? 1.192 -9.781 8.883 1 95.25 86 GLU B N 1
ATOM 1596 C CA . GLU B 1 86 ? 1.407 -8.344 8.742 1 95.25 86 GLU B CA 1
ATOM 1597 C C . GLU B 1 86 ? 0.443 -7.738 7.723 1 95.25 86 GLU B C 1
ATOM 1599 O O . GLU B 1 86 ? 0.25 -6.52 7.691 1 95.25 86 GLU B O 1
ATOM 1604 N N . LEU B 1 87 ? -0.213 -8.664 6.93 1 97.5 87 LEU B N 1
ATOM 1605 C CA . LEU B 1 87 ? -1.129 -8.227 5.883 1 97.5 87 LEU B CA 1
ATOM 1606 C C . LEU B 1 87 ? -2.562 -8.633 6.207 1 97.5 87 LEU B C 1
ATOM 1608 O O . LEU B 1 87 ? -3.381 -8.812 5.305 1 97.5 87 LEU B O 1
ATOM 1612 N N . GLU B 1 88 ? -2.885 -8.727 7.477 1 96.19 88 GLU B N 1
ATOM 1613 C CA . GLU B 1 88 ? -4.191 -9.195 7.922 1 96.19 88 GLU B CA 1
ATOM 1614 C C . GLU B 1 88 ? -5.309 -8.281 7.418 1 96.19 88 GLU B C 1
ATOM 1616 O O . GLU B 1 88 ? -6.406 -8.742 7.109 1 96.19 88 GLU B O 1
ATOM 1621 N N . TYR B 1 89 ? -5.055 -7.059 7.27 1 95.88 89 TYR B N 1
ATOM 1622 C CA . TYR B 1 89 ? -6.051 -6.09 6.824 1 95.88 89 TYR B CA 1
ATOM 1623 C C . TYR B 1 89 ? -6.477 -6.367 5.391 1 95.88 89 TYR B C 1
ATOM 1625 O O . TYR B 1 89 ? -7.492 -5.844 4.922 1 95.88 89 TYR B O 1
ATOM 1633 N N . LEU B 1 90 ? -5.797 -7.285 4.695 1 97.19 90 LEU B N 1
ATOM 1634 C CA . LEU B 1 90 ? -6.105 -7.59 3.303 1 97.19 90 LEU B CA 1
ATOM 1635 C C . LEU B 1 90 ? -6.812 -8.938 3.188 1 97.19 90 LEU B C 1
ATOM 1637 O O . LEU B 1 90 ? -7.289 -9.305 2.109 1 97.19 90 LEU B O 1
ATOM 1641 N N . HIS B 1 91 ? -6.828 -9.727 4.219 1 97.31 91 HIS B N 1
ATOM 1642 C CA . HIS B 1 91 ? -7.242 -11.125 4.164 1 97.31 91 HIS B CA 1
ATOM 1643 C C . HIS B 1 91 ? -8.625 -11.266 3.527 1 97.31 91 HIS B C 1
ATOM 1645 O O . HIS B 1 91 ? -8.836 -12.148 2.693 1 97.31 91 HIS B O 1
ATOM 1651 N N . ASP B 1 92 ? -9.484 -10.336 3.812 1 95.56 92 ASP B N 1
ATOM 1652 C CA . ASP B 1 92 ? -10.859 -10.438 3.338 1 95.56 92 ASP B CA 1
ATOM 1653 C C . ASP B 1 92 ? -10.953 -10.109 1.852 1 95.56 92 ASP B C 1
ATOM 1655 O O . ASP B 1 92 ? -11.922 -10.484 1.188 1 95.56 92 ASP B O 1
ATOM 1659 N N . PHE B 1 93 ? -10 -9.484 1.347 1 94.31 93 PHE B N 1
ATOM 1660 C CA . PHE B 1 93 ? -10.07 -8.992 -0.024 1 94.31 93 PHE B CA 1
ATOM 1661 C C . PHE B 1 93 ? -9.289 -9.898 -0.966 1 94.31 93 PHE B C 1
ATOM 1663 O O . PHE B 1 93 ? -9.383 -9.758 -2.188 1 94.31 93 PHE B O 1
ATOM 1670 N N . PHE B 1 94 ? -8.508 -10.828 -0.342 1 95.19 94 PHE B N 1
ATOM 1671 C CA . PHE B 1 94 ? -7.672 -11.727 -1.129 1 95.19 94 PHE B CA 1
ATOM 1672 C C . PHE B 1 94 ? -7.934 -13.18 -0.75 1 95.19 94 PHE B C 1
ATOM 1674 O O . PHE B 1 94 ? -7.031 -13.875 -0.281 1 95.19 94 PHE B O 1
ATOM 1681 N N . PRO B 1 95 ? -9.062 -13.688 -1.114 1 92.94 95 PRO B N 1
ATOM 1682 C CA . PRO B 1 95 ? -9.312 -15.086 -0.758 1 92.94 95 PRO B CA 1
ATOM 1683 C C . PRO B 1 95 ? -8.547 -16.062 -1.636 1 92.94 95 PRO B C 1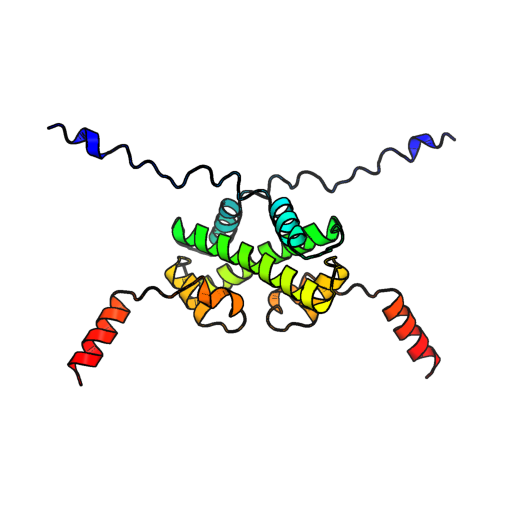
ATOM 1685 O O . PRO B 1 95 ? -8.289 -15.781 -2.811 1 92.94 95 PRO B O 1
ATOM 1688 N N . ARG B 1 96 ? -8.141 -17.172 -1.079 1 91 96 ARG B N 1
ATOM 1689 C CA . ARG B 1 96 ? -7.52 -18.25 -1.851 1 91 96 ARG B CA 1
ATOM 1690 C C . ARG B 1 96 ? -8.531 -18.906 -2.787 1 91 96 ARG B C 1
ATOM 1692 O O . ARG B 1 96 ? -9.688 -19.109 -2.42 1 91 96 ARG B O 1
ATOM 1699 N N . ARG B 1 97 ? -7.949 -19.031 -3.949 1 82.06 97 ARG B N 1
ATOM 1700 C CA . ARG B 1 97 ? -8.789 -19.828 -4.848 1 82.06 97 ARG B CA 1
ATOM 1701 C C . ARG B 1 97 ? -8.516 -21.312 -4.68 1 82.06 97 ARG B C 1
ATOM 1703 O O . ARG B 1 97 ? -7.379 -21.719 -4.41 1 82.06 97 ARG B O 1
ATOM 1710 N N . LEU B 1 98 ? -9.477 -22 -4.16 1 68.19 98 LEU B N 1
ATOM 1711 C CA . LEU B 1 98 ? -9.305 -23.438 -4.074 1 68.19 98 LEU B CA 1
ATOM 1712 C C . LEU B 1 98 ? -8.859 -24.016 -5.41 1 68.19 98 LEU B C 1
ATOM 1714 O O . LEU B 1 98 ? -9.508 -23.797 -6.438 1 68.19 98 LEU B O 1
ATOM 1718 N N . THR B 1 99 ? -7.605 -24.016 -5.66 1 62.34 99 THR B N 1
ATOM 1719 C CA . THR B 1 99 ? -7.133 -24.641 -6.895 1 62.34 99 THR B CA 1
ATOM 1720 C C . THR B 1 99 ? -7.48 -26.125 -6.93 1 62.34 99 THR B C 1
ATOM 1722 O O . THR B 1 99 ? -7.734 -26.734 -5.887 1 62.34 99 THR B O 1
ATOM 1725 N N . TYR B 1 100 ? -7.59 -26.516 -8.18 1 57.47 100 TYR B N 1
ATOM 1726 C CA . TYR B 1 100 ? -7.891 -27.906 -8.492 1 57.47 100 TYR B CA 1
ATOM 1727 C C . TYR B 1 100 ? -7.047 -28.859 -7.652 1 57.47 100 TYR B C 1
ATOM 1729 O O . TYR B 1 100 ? -7.555 -29.844 -7.121 1 57.47 100 TYR B O 1
ATOM 1737 N N . GLU B 1 101 ? -5.852 -28.562 -7.523 1 57.25 101 GLU B N 1
ATOM 1738 C CA . GLU B 1 101 ? -4.957 -29.453 -6.785 1 57.25 101 GLU B CA 1
ATOM 1739 C C . GLU B 1 101 ? -5.336 -29.516 -5.309 1 57.25 101 GLU B C 1
ATOM 1741 O O . GLU B 1 101 ? -5.297 -30.578 -4.695 1 57.25 101 GLU B O 1
ATOM 1746 N N . VAL B 1 102 ? -5.727 -28.406 -4.816 1 60.16 102 VAL B N 1
ATOM 1747 C CA . VAL B 1 102 ? -6.129 -28.406 -3.416 1 60.16 102 VAL B CA 1
ATOM 1748 C C . VAL B 1 102 ? -7.504 -29.047 -3.27 1 60.16 102 VAL B C 1
ATOM 1750 O O . VAL B 1 102 ? -7.746 -29.812 -2.33 1 60.16 102 VAL B O 1
ATOM 1753 N N . ALA B 1 103 ? -8.352 -28.797 -4.227 1 64.31 103 ALA B N 1
ATOM 1754 C CA . ALA B 1 103 ? -9.656 -29.453 -4.242 1 64.31 103 ALA B CA 1
ATOM 1755 C C . ALA B 1 103 ? -9.523 -30.969 -4.422 1 64.31 103 ALA B C 1
ATOM 1757 O O . ALA B 1 103 ? -10.25 -31.734 -3.795 1 64.31 103 ALA B O 1
ATOM 1758 N N . LEU B 1 104 ? -8.586 -31.328 -5.277 1 63.94 104 LEU B N 1
ATOM 1759 C CA . LEU B 1 104 ? -8.367 -32.75 -5.504 1 63.94 104 LEU B CA 1
ATOM 1760 C C . LEU B 1 104 ? -7.781 -33.406 -4.266 1 63.94 104 LEU B C 1
ATOM 1762 O O . LEU B 1 104 ? -8.172 -34.531 -3.91 1 63.94 104 LEU B O 1
ATOM 1766 N N . ASN B 1 105 ? -6.898 -32.656 -3.545 1 68.31 105 ASN B N 1
ATOM 1767 C CA . ASN B 1 105 ? -6.328 -33.219 -2.318 1 68.31 105 ASN B CA 1
ATOM 1768 C C . ASN B 1 105 ? -7.359 -33.281 -1.196 1 68.31 105 ASN B C 1
ATOM 1770 O O . ASN B 1 105 ? -7.324 -34.188 -0.362 1 68.31 105 ASN B O 1
ATOM 1774 N N . TYR B 1 106 ? -8.219 -32.312 -1.24 1 67.88 106 TYR B N 1
ATOM 1775 C CA . TYR B 1 106 ? -9.312 -32.344 -0.272 1 67.88 106 TYR B CA 1
ATOM 1776 C C . TYR B 1 106 ? -10.266 -33.5 -0.535 1 67.88 106 TYR B C 1
ATOM 1778 O O . TYR B 1 106 ? -10.727 -34.156 0.401 1 67.88 106 TYR B O 1
ATOM 1786 N N . VAL B 1 107 ? -10.625 -33.781 -1.809 1 69.38 107 VAL B N 1
ATOM 1787 C CA . VAL B 1 107 ? -11.516 -34.875 -2.189 1 69.38 107 VAL B CA 1
ATOM 1788 C C . VAL B 1 107 ? -10.82 -36.219 -1.934 1 69.38 107 VAL B C 1
ATOM 1790 O O . VAL B 1 107 ? -11.43 -37.156 -1.405 1 69.38 107 VAL B O 1
ATOM 1793 N N . LYS B 1 108 ? -9.539 -36.406 -2.205 1 75.31 108 LYS B N 1
ATOM 1794 C CA . LYS B 1 108 ? -8.797 -37.656 -2.004 1 75.31 108 LYS B CA 1
ATOM 1795 C C . LYS B 1 108 ? -8.664 -37.969 -0.518 1 75.31 108 LYS B C 1
ATOM 1797 O O . LYS B 1 108 ? -8.758 -39.125 -0.12 1 75.31 108 LYS B O 1
ATOM 1802 N N . SER B 1 109 ? -8.477 -36.938 0.29 1 74.12 109 SER B N 1
ATOM 1803 C CA . SER B 1 109 ? -8.32 -37.156 1.723 1 74.12 109 SER B CA 1
ATOM 1804 C C . SER B 1 109 ? -9.633 -37.594 2.357 1 74.12 109 SER B C 1
ATOM 1806 O O . SER B 1 109 ? -9.625 -38.344 3.35 1 74.12 109 SER B O 1
ATOM 1808 N N . LYS B 1 110 ? -10.688 -37.188 1.76 1 72.81 110 LYS B N 1
ATOM 1809 C CA . LYS B 1 110 ? -12 -37.625 2.23 1 72.81 110 LYS B CA 1
ATOM 1810 C C . LYS B 1 110 ? -12.297 -39.062 1.81 1 72.81 110 LYS B C 1
ATOM 1812 O O . LYS B 1 110 ? -13.07 -39.75 2.467 1 72.81 110 LYS B O 1
ATOM 1817 N N . ASP B 1 111 ? -11.859 -39.438 0.665 1 65.44 111 ASP B N 1
ATOM 1818 C CA . ASP B 1 111 ? -12.109 -40.781 0.154 1 65.44 111 ASP B CA 1
ATOM 1819 C C . ASP B 1 111 ? -11.266 -41.812 0.89 1 65.44 111 ASP B C 1
ATOM 1821 O O . ASP B 1 111 ? -11.664 -42.969 1.016 1 65.44 111 ASP B O 1
ATOM 1825 N N . GLU B 1 112 ? -10.109 -41.438 1.424 1 64.88 112 GLU B N 1
ATOM 1826 C CA . GLU B 1 112 ? -9.219 -42.375 2.121 1 64.88 112 GLU B CA 1
ATOM 1827 C C . GLU B 1 112 ? -9.648 -42.562 3.574 1 64.88 112 GLU B C 1
ATOM 1829 O O . GLU B 1 112 ? -9.133 -43.438 4.27 1 64.88 112 GLU B O 1
ATOM 1834 N N . GLU B 1 113 ? -10.469 -41.75 4.09 1 59.19 113 GLU B N 1
ATOM 1835 C CA . GLU B 1 113 ? -11.039 -42.062 5.398 1 59.19 113 GLU B CA 1
ATOM 1836 C C . GLU B 1 113 ? -12.25 -43 5.27 1 59.19 113 GLU B C 1
ATOM 1838 O O . GLU B 1 113 ? -12.453 -43.875 6.094 1 59.19 113 GLU B O 1
#

pLDDT: mean 78.75, std 24.29, range [26.86, 98.12]